Protein AF-A0A953QTI0-F1 (afdb_monomer)

Nearest PDB structures (foldseek):
  4k3m-assembly1_A  TM=1.785E-01  e=5.971E-01  Escherichia coli K-12
  4k3p-assembly1_B  TM=1.643E-01  e=4.751E-01  Escherichia coli K-12
  4ovf-assembly1_B  TM=1.495E-01  e=8.908E-01  Escherichia coli str. K-12 substr. MC4100
  4tr8-assembly1_B  TM=1.592E-01  e=3.511E+00  Pseudomonas aeruginosa HB15
  5vku-assembly1_C  TM=2.495E-01  e=2.794E+00  Human herpesvirus 5 strain AD169

Solvent-accessible surface area (backbone atoms only — not comparable to full-atom values): 14660 Å² total; per-residue (Å²): 134,81,80,80,62,74,82,43,67,60,64,38,76,43,78,47,76,50,52,28,52,38,88,58,56,60,56,55,49,53,35,58,45,26,70,71,69,73,33,65,65,41,80,41,83,85,49,88,89,45,58,37,29,39,27,61,43,73,61,88,76,35,38,37,40,39,38,43,30,59,72,42,26,29,64,52,84,81,70,87,86,63,84,81,87,54,76,87,50,41,33,33,34,34,37,42,38,40,38,34,35,32,45,40,75,82,46,53,65,66,55,53,46,50,51,44,48,53,56,51,50,58,46,50,73,73,40,59,51,59,92,63,85,79,66,69,90,58,43,38,63,69,62,36,53,50,42,51,49,54,31,51,50,53,50,51,54,63,71,64,62,80,74,75,61,64,67,37,55,52,43,54,52,52,45,54,51,42,20,66,74,60,21,30,42,75,55,78,57,100,64,30,36,41,35,40,36,37,80,86,83,47,42,36,42,39,33,42,56,87,65,72,44,70,55,72,39,96,44,73,62,57,46,51,54,50,54,50,60,75,35,52,65,73,56,29,70,86,52,58,78,44,80,52,55,65,55,55,33,45,52,50,57,54,70,57,60,39,123

Secondary structure (DSSP, 8-state):
-----GGGSSEEEEEEEEEEEESS-HHHHHHHHHHHH----EE-TT-SSS-EEEEEEEETTEEEEEEEEEEEEEE-TT--SS---SGGGEEEEEEEEEEEEEETTT--HHHHHHHHHHHHHHHHTTTTB--SPP-GGG--HHHHHHHHHHHHHHHHHHHT-PPPHHHHHHHHHHHHHHHHTT-EEE--BTTEEEEEEE-SSSEEEEEEESS-B-PEESSHHHHHHHHHHHTTTTTTTTTTTS---HHHHHHHHHHT-B-

Sequence (259 aa):
MAENDASKTGEWTDTRETYFWYDRGPFQAKYDLEKLTGTLLELDRSSEDKLVYRGSSVVGVTKRALELRFEAVLPRAPYVRKPPTELREYRNLFFLRAETSAPRQWETEEDVKAAAARAFGYWTLRLPCGSQQIAWADASRPFYEQQAKEAIEQEMELASRVEDPNPIIALQKQVLVALRDGKSFRTSHKEGGTRLYFNGKTFLKEEFGEQESVPEFATDQEMIDCIRQFYDWDSRKESYPHKPAELEVWKYIQGQLRG

Foldseek 3Di:
DPPPPPQQFDKQKDKDKAKFKDQDFPLVVLFVLCLLQVWHWDFDPVDPPWGKTWTWDDDPQKIKIKIKTFDFKAADPDPPDDQDDDSNRIITMMMMMMMMMGGSNPDDSVRRNVVCCVSVVSSPVVTRTDPDDDPVVRTDPVVRVVRSVVSVVVVVVLVPDDDDCPLLVVLLVVLVVLLLVVWWFKDDDPFWIWIWGDPNDFTWIFTDGPDTDIDTDPDSVVSSVVLCVVCVSVLPSPVPPHPPDSSSSSVVSSVRIGD

Radius of gyration: 23.29 Å; Cα contacts (8 Å, |Δi|>4): 384; chains: 1; bounding box: 57×34×78 Å

pLDDT: mean 86.48, std 12.28, range [40.88, 98.0]

Mean predicted aligned error: 11.89 Å

Structure (mmCIF, N/CA/C/O backbone):
data_AF-A0A953QTI0-F1
#
_entry.id   AF-A0A953QTI0-F1
#
loop_
_atom_site.group_PDB
_atom_site.id
_atom_site.type_symbol
_atom_site.label_atom_id
_atom_site.label_alt_id
_atom_site.label_comp_id
_atom_site.label_asym_id
_atom_site.label_entity_id
_atom_site.label_seq_id
_atom_site.pdbx_PDB_ins_code
_atom_site.Cartn_x
_atom_site.Cartn_y
_atom_site.Cartn_z
_atom_site.occupancy
_atom_site.B_iso_or_equiv
_atom_site.auth_seq_id
_atom_site.auth_comp_id
_atom_site.auth_asym_id
_atom_site.auth_atom_id
_atom_site.pdbx_PDB_model_num
ATOM 1 N N . MET A 1 1 ? 13.946 -2.913 44.413 1.00 40.88 1 MET A N 1
ATOM 2 C CA . MET A 1 1 ? 14.935 -2.518 43.390 1.00 40.88 1 MET A CA 1
ATOM 3 C C . MET A 1 1 ? 14.611 -3.310 42.142 1.00 40.88 1 MET A C 1
ATOM 5 O O . MET A 1 1 ? 14.875 -4.501 42.127 1.00 40.88 1 MET A O 1
ATOM 9 N N . ALA A 1 2 ? 13.928 -2.695 41.178 1.00 46.69 2 ALA A N 1
ATOM 10 C CA . ALA A 1 2 ? 13.716 -3.315 39.877 1.00 46.69 2 ALA A CA 1
ATOM 11 C C . ALA A 1 2 ? 15.044 -3.228 39.118 1.00 46.69 2 ALA A C 1
ATOM 13 O O . ALA A 1 2 ? 15.552 -2.124 38.914 1.00 46.69 2 ALA A O 1
ATOM 14 N N . GLU A 1 3 ? 15.636 -4.374 38.783 1.00 43.16 3 GLU A N 1
ATOM 15 C CA . GLU A 1 3 ? 16.724 -4.430 37.811 1.00 43.16 3 GLU A CA 1
ATOM 16 C C . GLU A 1 3 ? 16.211 -3.810 36.514 1.00 43.16 3 GLU A C 1
ATOM 18 O O . GLU A 1 3 ? 15.281 -4.308 35.878 1.00 43.16 3 GLU A O 1
ATOM 23 N N . ASN A 1 4 ? 16.775 -2.652 36.181 1.00 48.09 4 ASN A N 1
ATOM 24 C CA . ASN A 1 4 ? 16.530 -1.959 34.934 1.00 48.09 4 ASN A CA 1
ATOM 25 C C . ASN A 1 4 ? 17.251 -2.765 33.848 1.00 48.09 4 ASN A C 1
ATOM 27 O O . ASN A 1 4 ? 18.425 -2.534 33.560 1.00 48.09 4 ASN A O 1
ATOM 31 N N . ASP A 1 5 ? 16.572 -3.800 33.358 1.00 52.50 5 ASP A N 1
ATOM 32 C CA . ASP A 1 5 ? 17.073 -4.738 32.364 1.00 52.50 5 ASP A CA 1
ATOM 33 C C . ASP A 1 5 ? 17.199 -4.012 31.017 1.00 52.50 5 ASP A C 1
ATOM 35 O O . ASP A 1 5 ? 16.295 -4.004 30.180 1.00 52.50 5 ASP A O 1
ATOM 39 N N . ALA A 1 6 ? 18.338 -3.339 30.835 1.00 56.31 6 ALA A N 1
ATOM 40 C CA . ALA A 1 6 ? 18.700 -2.586 29.636 1.00 56.31 6 ALA A CA 1
ATOM 41 C C . ALA A 1 6 ? 18.703 -3.448 28.355 1.00 56.31 6 ALA A C 1
ATOM 43 O O . ALA A 1 6 ? 18.851 -2.910 27.261 1.00 56.31 6 ALA A O 1
ATOM 44 N N . SER A 1 7 ? 18.510 -4.768 28.468 1.00 59.50 7 SER A N 1
ATOM 45 C CA . SER A 1 7 ? 18.310 -5.670 27.333 1.00 59.50 7 SER A CA 1
ATOM 46 C C . SER A 1 7 ? 16.939 -5.511 26.652 1.00 59.50 7 SER A C 1
ATOM 48 O O . SER A 1 7 ? 16.803 -5.867 25.480 1.00 59.50 7 SER A O 1
ATOM 50 N N . LYS A 1 8 ? 15.940 -4.928 27.338 1.00 64.06 8 LYS A N 1
ATOM 51 C CA . LYS A 1 8 ? 14.553 -4.803 26.845 1.00 64.06 8 LYS A CA 1
ATOM 52 C C . LYS A 1 8 ? 14.236 -3.485 26.135 1.00 64.06 8 LYS A C 1
ATOM 54 O O . LYS A 1 8 ? 13.110 -3.304 25.675 1.00 64.06 8 LYS A O 1
ATOM 59 N N . THR A 1 9 ? 15.189 -2.560 26.038 1.00 77.12 9 THR A N 1
ATOM 60 C CA . THR A 1 9 ? 14.994 -1.282 25.339 1.00 77.12 9 THR A CA 1
ATOM 61 C C . THR A 1 9 ? 15.439 -1.386 23.876 1.00 77.12 9 THR A C 1
ATOM 63 O O . THR A 1 9 ? 16.473 -1.972 23.555 1.00 77.12 9 THR A O 1
ATOM 66 N N . GLY A 1 10 ? 14.633 -0.831 22.967 1.00 88.00 10 GLY A N 1
ATOM 67 C CA . GLY A 1 10 ? 14.895 -0.818 21.524 1.00 88.00 10 GLY A CA 1
ATOM 68 C C . GLY A 1 10 ? 13.969 -1.721 20.706 1.00 88.00 10 GLY A C 1
ATOM 69 O O . GLY A 1 10 ? 13.013 -2.306 21.219 1.00 88.00 10 GLY A O 1
ATOM 70 N N . GLU A 1 11 ? 14.268 -1.822 19.413 1.00 92.69 11 GLU A N 1
ATOM 71 C CA . GLU A 1 11 ? 13.543 -2.659 18.455 1.00 92.69 11 GLU A CA 1
ATOM 72 C C . GLU A 1 11 ? 14.493 -3.715 17.865 1.00 92.69 11 GLU A C 1
ATOM 74 O O . GLU A 1 11 ? 15.686 -3.470 17.663 1.00 92.69 11 GLU A O 1
ATOM 79 N N . TRP A 1 12 ? 13.973 -4.914 17.620 1.00 95.25 12 TRP A N 1
ATOM 80 C CA . TRP A 1 12 ? 14.570 -5.848 16.669 1.00 95.25 12 TRP A CA 1
ATOM 81 C C . TRP A 1 12 ? 14.211 -5.396 15.262 1.00 95.25 12 TRP A C 1
ATOM 83 O O . TRP A 1 12 ? 13.094 -4.932 15.047 1.00 95.25 12 TRP A O 1
ATOM 93 N N . THR A 1 13 ? 15.137 -5.537 14.318 1.00 95.19 13 THR A N 1
ATOM 94 C CA . THR A 1 13 ? 14.933 -5.172 12.914 1.00 95.19 13 THR A CA 1
ATOM 95 C C . THR A 1 13 ? 15.438 -6.285 11.998 1.00 95.19 13 THR A C 1
ATOM 97 O O . THR A 1 13 ? 16.468 -6.903 12.266 1.00 95.19 13 THR A O 1
ATOM 100 N N . ASP A 1 14 ? 14.706 -6.556 10.919 1.00 97.19 14 ASP A N 1
ATOM 101 C CA . ASP A 1 14 ? 15.120 -7.445 9.828 1.00 97.19 14 ASP A CA 1
ATOM 102 C C . ASP A 1 14 ? 14.817 -6.766 8.494 1.00 97.19 14 ASP A C 1
ATOM 104 O O . ASP A 1 14 ? 13.688 -6.331 8.253 1.00 97.19 14 ASP A 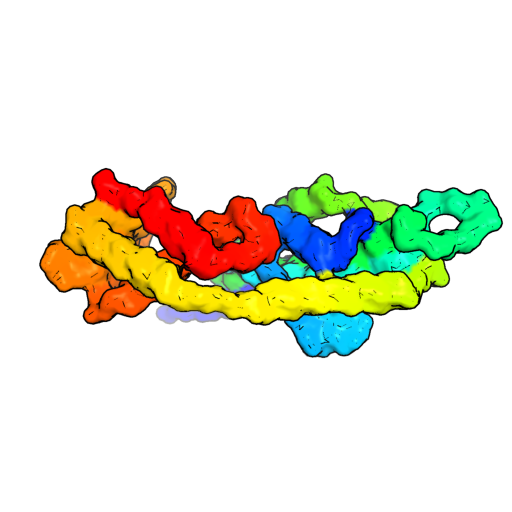O 1
ATOM 108 N N . THR A 1 15 ? 15.822 -6.692 7.624 1.00 97.62 15 THR A N 1
ATOM 109 C CA . THR A 1 15 ? 15.706 -6.069 6.303 1.00 97.62 15 THR A CA 1
ATOM 110 C C . THR A 1 15 ? 15.895 -7.117 5.224 1.00 97.62 15 THR A C 1
ATOM 112 O O . THR A 1 15 ? 16.862 -7.880 5.238 1.00 97.62 15 THR A O 1
ATOM 115 N N . ARG A 1 16 ? 1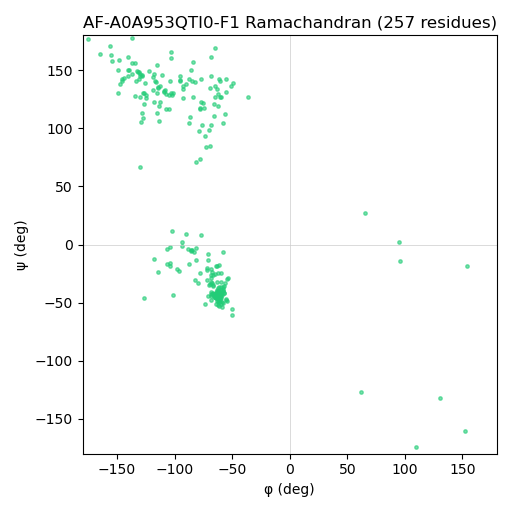4.972 -7.145 4.262 1.00 97.19 16 ARG A N 1
ATOM 116 C CA . ARG A 1 16 ? 14.978 -8.076 3.133 1.00 97.19 16 ARG A CA 1
ATOM 117 C C . ARG A 1 16 ? 14.765 -7.347 1.831 1.00 97.19 16 ARG A C 1
ATOM 119 O O . ARG A 1 16 ? 13.982 -6.405 1.758 1.00 97.19 16 ARG A O 1
ATOM 126 N N . GLU A 1 17 ? 15.458 -7.812 0.804 1.00 96.50 17 GLU A N 1
ATOM 127 C CA . GLU A 1 17 ? 15.547 -7.117 -0.471 1.00 96.50 17 GLU A CA 1
ATOM 128 C C . GLU A 1 17 ? 15.492 -8.110 -1.629 1.00 96.50 17 GLU A C 1
ATOM 130 O O . GLU A 1 17 ? 15.990 -9.235 -1.534 1.00 96.50 17 GLU A O 1
ATOM 135 N N . THR A 1 18 ? 14.863 -7.715 -2.733 1.00 95.50 18 THR A N 1
ATOM 136 C CA . THR A 1 18 ? 14.850 -8.511 -3.959 1.00 95.50 18 THR A CA 1
ATOM 137 C C . THR A 1 18 ? 14.647 -7.641 -5.190 1.00 95.50 18 THR A C 1
ATOM 139 O O . THR A 1 18 ? 14.077 -6.552 -5.114 1.00 95.50 18 THR A O 1
ATOM 142 N N . TYR A 1 19 ? 15.062 -8.168 -6.338 1.00 95.31 19 TYR A N 1
ATOM 143 C CA . TYR A 1 19 ? 14.679 -7.646 -7.641 1.00 95.31 19 TYR A CA 1
ATOM 144 C C . TYR A 1 19 ? 13.621 -8.550 -8.265 1.00 95.31 19 TYR A C 1
ATOM 146 O O . TYR A 1 19 ? 13.709 -9.781 -8.199 1.00 95.31 19 TYR A O 1
ATOM 154 N N . PHE A 1 20 ? 12.638 -7.948 -8.922 1.00 94.50 20 PHE A N 1
ATOM 155 C CA . PHE A 1 20 ? 11.621 -8.688 -9.653 1.00 94.50 20 PHE A CA 1
ATOM 156 C C . PHE A 1 20 ? 11.274 -8.005 -10.967 1.00 94.50 20 PHE A C 1
ATOM 158 O O . PHE A 1 20 ? 11.367 -6.785 -11.116 1.00 94.50 20 PHE A O 1
ATOM 165 N N . TRP A 1 21 ? 10.886 -8.824 -11.937 1.00 92.75 21 TRP A N 1
ATOM 166 C CA . TRP A 1 21 ? 10.430 -8.339 -13.229 1.00 92.75 21 TRP A CA 1
ATOM 167 C C . TRP A 1 21 ? 8.943 -8.009 -13.168 1.00 92.75 21 TRP A C 1
ATOM 169 O O . TRP A 1 21 ? 8.176 -8.628 -12.438 1.00 92.75 21 TRP A O 1
ATOM 179 N N . TYR A 1 22 ? 8.492 -7.053 -13.960 1.00 91.19 22 TYR A N 1
ATOM 180 C CA . TYR A 1 22 ? 7.070 -6.817 -14.132 1.00 91.19 22 TYR A CA 1
ATOM 181 C C . TYR A 1 22 ? 6.791 -6.363 -15.556 1.00 91.19 22 TYR A C 1
ATOM 183 O O . TYR A 1 22 ? 7.561 -5.620 -16.160 1.00 91.19 22 TYR A O 1
ATOM 191 N N . ASP A 1 23 ? 5.690 -6.846 -16.117 1.00 87.88 23 ASP A N 1
ATOM 192 C CA . ASP A 1 23 ? 5.339 -6.550 -17.506 1.00 87.88 23 ASP A CA 1
ATOM 193 C C . ASP A 1 23 ? 4.535 -5.247 -17.631 1.00 87.88 23 ASP A C 1
ATOM 195 O O . ASP A 1 23 ? 4.412 -4.710 -18.728 1.00 87.88 23 ASP A O 1
ATOM 199 N N . ARG A 1 24 ? 3.976 -4.745 -16.524 1.00 89.56 24 ARG A N 1
ATOM 200 C CA . ARG A 1 24 ? 3.166 -3.521 -16.494 1.00 89.56 24 ARG A CA 1
ATOM 201 C C . ARG A 1 24 ? 3.967 -2.344 -15.933 1.00 89.56 24 ARG A C 1
ATOM 203 O O . ARG A 1 24 ? 4.986 -2.543 -15.269 1.00 89.56 24 ARG A O 1
ATOM 210 N N . GLY A 1 25 ? 3.505 -1.127 -16.218 1.00 91.12 25 GLY A N 1
ATOM 211 C CA . GLY A 1 25 ? 4.176 0.110 -15.813 1.00 91.12 25 GLY A CA 1
ATOM 212 C C . GLY A 1 25 ? 4.228 0.332 -14.295 1.00 91.12 25 GLY A C 1
ATOM 213 O O . GLY A 1 25 ? 3.537 -0.367 -13.548 1.00 91.12 25 GLY A O 1
ATOM 214 N N . PRO A 1 26 ? 5.018 1.315 -13.823 1.00 94.38 26 PRO A N 1
ATOM 215 C CA . PRO A 1 26 ? 5.278 1.520 -12.398 1.00 94.38 26 PRO A CA 1
ATOM 216 C C . PRO A 1 26 ? 4.031 1.754 -11.548 1.00 94.38 26 PRO A C 1
ATOM 218 O O . PRO A 1 26 ? 3.917 1.160 -10.481 1.00 94.38 26 PRO A O 1
ATOM 221 N N . PHE A 1 27 ? 3.063 2.527 -12.050 1.00 89.75 27 PHE A N 1
ATOM 222 C CA . PHE A 1 27 ? 1.795 2.771 -11.356 1.00 89.75 27 PHE A CA 1
ATOM 223 C C . PHE A 1 27 ? 1.044 1.466 -11.042 1.00 89.75 27 PHE A C 1
ATOM 225 O O . PHE A 1 27 ? 0.537 1.248 -9.944 1.00 89.75 27 PHE A O 1
ATOM 232 N N . GLN A 1 28 ? 1.033 0.544 -12.001 1.00 90.25 28 GLN A N 1
ATOM 233 C CA . GLN A 1 28 ? 0.380 -0.749 -11.859 1.00 90.25 28 GLN A CA 1
ATOM 234 C C . GLN A 1 28 ? 1.225 -1.748 -11.049 1.00 90.25 28 GLN A C 1
ATOM 236 O O . GLN A 1 28 ? 0.672 -2.562 -10.319 1.00 90.25 28 GLN A O 1
ATOM 241 N N . ALA A 1 29 ? 2.556 -1.690 -11.140 1.00 93.00 29 ALA A N 1
ATOM 242 C CA . ALA A 1 29 ? 3.447 -2.506 -10.312 1.00 93.00 29 ALA A CA 1
ATOM 243 C C . ALA A 1 29 ? 3.328 -2.141 -8.827 1.00 93.00 29 ALA A C 1
ATOM 245 O O . ALA A 1 29 ? 3.191 -3.029 -7.985 1.00 93.00 29 ALA A O 1
ATOM 246 N N . LYS A 1 30 ? 3.315 -0.833 -8.529 1.00 93.69 30 LYS A N 1
ATOM 247 C CA . LYS A 1 30 ? 2.952 -0.283 -7.221 1.00 93.69 30 LYS A CA 1
ATOM 248 C C . LYS A 1 30 ? 1.630 -0.879 -6.782 1.00 93.69 30 LYS A C 1
ATOM 250 O O . LYS A 1 30 ? 1.593 -1.551 -5.758 1.00 93.69 30 LYS A O 1
ATOM 255 N N . TYR A 1 31 ? 0.600 -0.742 -7.618 1.00 84.94 31 TYR A N 1
ATOM 256 C CA . TYR A 1 31 ? -0.713 -1.278 -7.315 1.00 84.94 31 TYR A CA 1
ATOM 257 C C . TYR A 1 31 ? -0.668 -2.749 -6.883 1.00 84.94 31 TYR A C 1
ATOM 259 O O . TYR A 1 31 ? -1.051 -3.088 -5.766 1.00 84.94 31 TYR A O 1
ATOM 267 N N . ASP A 1 32 ? -0.180 -3.632 -7.744 1.00 89.19 32 ASP A N 1
ATOM 268 C CA . ASP A 1 32 ? -0.215 -5.066 -7.478 1.00 89.19 32 ASP A CA 1
ATOM 269 C C . ASP A 1 32 ? 0.647 -5.463 -6.261 1.00 89.19 32 ASP A C 1
ATOM 271 O O . ASP A 1 32 ? 0.330 -6.436 -5.569 1.00 89.19 32 ASP A O 1
ATOM 275 N N . LEU A 1 33 ? 1.675 -4.675 -5.925 1.00 92.81 33 LEU A N 1
ATOM 276 C CA . LEU A 1 33 ? 2.460 -4.870 -4.710 1.00 92.81 33 LEU A CA 1
ATOM 277 C C . LEU A 1 33 ? 1.686 -4.516 -3.433 1.00 92.81 33 LEU A C 1
ATOM 279 O O . LEU A 1 33 ? 1.740 -5.285 -2.471 1.00 92.81 33 LEU A O 1
ATOM 283 N N . GLU A 1 34 ? 0.946 -3.408 -3.375 1.00 89.44 34 GLU A N 1
ATOM 284 C CA . GLU A 1 34 ? 0.178 -3.115 -2.149 1.00 89.44 34 GLU A CA 1
ATOM 285 C C . GLU A 1 34 ? -0.977 -4.115 -1.969 1.00 89.44 34 GLU A C 1
ATOM 287 O O . GLU A 1 34 ? -1.313 -4.445 -0.836 1.00 89.44 34 GLU A O 1
ATOM 292 N N . LYS A 1 35 ? -1.504 -4.718 -3.052 1.00 83.69 35 LYS A N 1
ATOM 293 C CA . LYS A 1 35 ? -2.462 -5.845 -2.969 1.00 83.69 35 LYS A CA 1
ATOM 294 C C . LYS A 1 35 ? -1.837 -7.035 -2.265 1.00 83.69 35 LYS A C 1
ATOM 296 O O . LYS A 1 35 ? -2.461 -7.701 -1.444 1.00 83.69 35 LYS A O 1
ATOM 301 N N . LEU A 1 36 ? -0.611 -7.339 -2.668 1.00 88.94 36 LEU A N 1
ATOM 302 C CA . LEU A 1 36 ? 0.134 -8.486 -2.191 1.00 88.94 36 LEU A CA 1
ATOM 303 C C . LEU A 1 36 ? 0.564 -8.324 -0.726 1.00 88.94 36 LEU A C 1
ATOM 305 O O . LEU A 1 36 ? 0.604 -9.306 0.018 1.00 88.94 36 LEU A O 1
ATOM 309 N N . THR A 1 37 ? 0.889 -7.097 -0.324 1.00 88.19 37 THR A N 1
ATOM 310 C CA . THR A 1 37 ? 1.511 -6.786 0.971 1.00 88.19 37 THR A CA 1
ATOM 311 C C . THR A 1 37 ? 0.549 -6.184 1.993 1.00 88.19 37 THR A C 1
ATOM 313 O O . THR A 1 37 ? 0.844 -6.196 3.187 1.00 88.19 37 THR A O 1
ATOM 316 N N . GLY A 1 38 ? -0.590 -5.661 1.541 1.00 82.56 38 GLY A N 1
ATOM 317 C CA . GLY A 1 38 ? -1.546 -4.923 2.357 1.00 82.56 38 GLY A CA 1
ATOM 318 C C . GLY A 1 38 ? -1.002 -3.602 2.905 1.00 82.56 38 GLY A C 1
ATOM 319 O O . GLY A 1 38 ? -1.403 -3.182 3.984 1.00 82.56 38 GLY A O 1
ATOM 320 N N . THR A 1 39 ? -0.036 -2.983 2.221 1.00 84.88 39 THR A N 1
ATOM 321 C CA . THR A 1 39 ? 0.654 -1.770 2.689 1.00 84.88 39 THR A CA 1
ATOM 322 C C . THR A 1 39 ? 0.623 -0.696 1.614 1.00 84.88 39 THR A C 1
ATOM 324 O O . THR A 1 39 ? 1.275 -0.861 0.588 1.00 84.88 39 THR A O 1
ATOM 327 N N . LEU A 1 40 ? -0.096 0.398 1.874 1.00 83.75 40 LEU A N 1
ATOM 328 C CA . LEU A 1 40 ? -0.206 1.528 0.950 1.00 83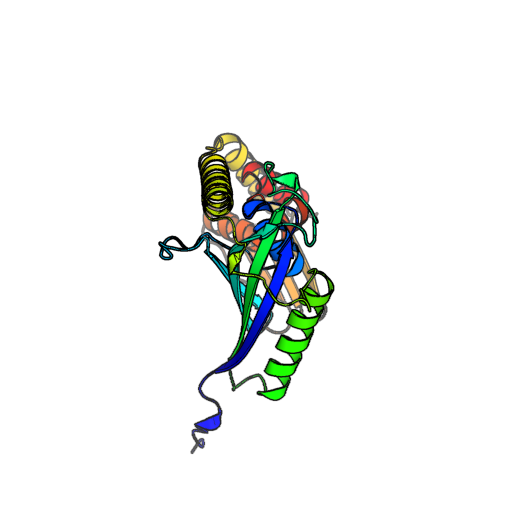.75 40 LEU A CA 1
ATOM 329 C C . LEU A 1 40 ? 1.149 2.186 0.725 1.00 83.75 40 LEU A C 1
ATOM 331 O O . LEU A 1 40 ? 1.862 2.449 1.695 1.00 83.75 40 LEU A O 1
ATOM 335 N N . LEU A 1 41 ? 1.482 2.473 -0.531 1.00 90.06 41 LEU A N 1
ATOM 336 C CA . LEU A 1 41 ? 2.722 3.135 -0.890 1.00 90.06 41 LEU A CA 1
ATOM 337 C C . LEU A 1 41 ? 2.430 4.528 -1.448 1.00 90.06 41 LEU A C 1
ATOM 339 O O . LEU A 1 41 ? 1.564 4.750 -2.296 1.00 90.06 41 LEU A O 1
ATOM 343 N N . GLU A 1 42 ? 3.213 5.489 -1.003 1.00 89.62 42 GLU A N 1
ATOM 344 C CA . GLU A 1 42 ? 3.163 6.867 -1.455 1.00 89.62 42 GLU A CA 1
ATOM 345 C C . GLU A 1 42 ? 4.416 7.184 -2.256 1.00 89.62 42 GLU A C 1
ATOM 347 O O . GLU A 1 42 ? 5.495 6.651 -1.990 1.00 89.62 42 GLU A O 1
ATOM 352 N N . LEU A 1 43 ? 4.263 8.038 -3.267 1.00 90.94 43 LEU A N 1
ATOM 353 C CA . LEU A 1 43 ? 5.389 8.531 -4.044 1.00 90.94 43 LEU A CA 1
ATOM 354 C C . LEU A 1 43 ? 6.339 9.313 -3.133 1.00 90.94 43 LEU A C 1
ATOM 356 O O . LEU A 1 43 ? 5.966 10.349 -2.577 1.00 90.94 43 LEU A O 1
ATOM 360 N N . ASP A 1 44 ? 7.581 8.851 -3.029 1.00 91.88 44 ASP A N 1
ATOM 361 C CA . ASP A 1 44 ? 8.624 9.560 -2.305 1.00 91.88 44 ASP A CA 1
ATOM 362 C C . ASP A 1 44 ? 9.178 10.699 -3.166 1.00 91.88 44 ASP A C 1
ATOM 364 O O . ASP A 1 44 ? 10.050 10.515 -4.016 1.00 91.88 44 ASP A O 1
ATOM 368 N N . ARG A 1 45 ? 8.671 11.908 -2.915 1.00 85.56 45 ARG A N 1
ATOM 369 C CA . ARG A 1 45 ? 9.071 13.131 -3.627 1.00 85.56 45 ARG A CA 1
ATOM 370 C C . ARG A 1 45 ? 10.479 13.620 -3.284 1.00 85.56 45 ARG A C 1
ATOM 372 O O . ARG A 1 45 ? 10.937 14.566 -3.913 1.00 85.56 45 ARG A O 1
ATOM 379 N N . SER A 1 46 ? 11.142 13.028 -2.288 1.00 84.88 46 SER A N 1
ATOM 380 C CA . SER A 1 46 ? 12.532 13.363 -1.962 1.00 84.88 46 SER A CA 1
ATOM 381 C C . SER A 1 46 ? 13.546 12.652 -2.864 1.00 84.88 46 SER A C 1
ATOM 383 O O . SER A 1 46 ? 14.716 13.028 -2.876 1.00 84.88 46 SER A O 1
ATOM 385 N N . SER A 1 47 ? 13.121 11.640 -3.631 1.00 82.38 47 SER A N 1
ATOM 386 C CA . SER A 1 47 ? 13.989 10.961 -4.591 1.00 82.38 47 SER A CA 1
ATOM 387 C C . SER A 1 47 ? 13.983 11.699 -5.930 1.00 82.38 47 SER A C 1
ATOM 389 O O . SER A 1 47 ? 12.984 11.693 -6.644 1.00 82.38 47 SER A O 1
ATOM 391 N N . GLU A 1 48 ? 15.100 12.343 -6.274 1.00 76.69 48 GLU A N 1
ATOM 392 C CA . GLU A 1 48 ? 15.226 13.109 -7.526 1.00 76.69 48 GLU A CA 1
ATOM 393 C C . GLU A 1 48 ? 15.569 12.222 -8.735 1.00 76.69 48 GLU A C 1
ATOM 395 O O . GLU A 1 48 ? 15.149 12.501 -9.856 1.00 76.69 48 GLU A O 1
ATOM 400 N N . ASP A 1 49 ? 16.290 11.120 -8.507 1.00 80.94 49 ASP A N 1
ATOM 401 C CA . ASP A 1 49 ? 16.850 10.293 -9.584 1.00 80.94 49 ASP A CA 1
ATOM 402 C C . ASP A 1 49 ? 16.007 9.059 -9.923 1.00 80.94 49 ASP A C 1
ATOM 404 O O . ASP A 1 49 ? 16.152 8.471 -11.002 1.00 80.94 49 ASP A O 1
ATOM 408 N N . LYS A 1 50 ? 15.153 8.608 -8.995 1.00 88.00 50 LYS A N 1
ATOM 409 C CA . LYS A 1 50 ? 14.403 7.361 -9.147 1.00 88.00 50 LYS A CA 1
ATOM 410 C C . LYS A 1 50 ? 12.956 7.489 -8.714 1.00 88.00 50 LYS A C 1
ATOM 412 O O . LYS A 1 50 ? 12.631 8.171 -7.751 1.00 88.00 50 LYS A O 1
ATOM 417 N N . LEU A 1 51 ? 12.089 6.752 -9.404 1.00 94.69 51 LEU A N 1
ATOM 418 C CA . LEU A 1 51 ? 10.705 6.607 -8.983 1.00 94.69 51 LEU A CA 1
ATOM 419 C C . LEU A 1 51 ? 10.651 5.624 -7.806 1.00 94.69 51 LEU A C 1
ATOM 421 O O . LEU A 1 51 ? 10.784 4.408 -7.985 1.00 94.69 51 LEU A O 1
ATOM 425 N N . VAL A 1 52 ? 10.501 6.181 -6.605 1.00 96.88 52 VAL A N 1
ATOM 426 C CA . VAL A 1 52 ? 10.468 5.454 -5.334 1.00 96.88 52 VAL A CA 1
ATOM 427 C C . VAL A 1 52 ? 9.090 5.597 -4.702 1.00 96.88 52 VAL A C 1
ATOM 429 O O . VAL A 1 52 ? 8.543 6.692 -4.609 1.00 96.88 52 VAL A O 1
ATOM 432 N N . TYR A 1 53 ? 8.556 4.484 -4.222 1.00 95.62 53 TYR A N 1
ATOM 433 C CA . TYR A 1 53 ? 7.325 4.408 -3.457 1.00 95.62 53 TYR A CA 1
ATOM 434 C C . TYR A 1 53 ? 7.614 3.841 -2.073 1.00 95.62 53 TYR A C 1
ATOM 436 O O . TYR A 1 53 ? 8.307 2.828 -1.958 1.00 95.62 53 TYR A O 1
ATOM 444 N N . ARG A 1 54 ? 7.082 4.470 -1.024 1.00 95.88 54 ARG A N 1
ATOM 445 C CA . ARG A 1 54 ? 7.294 4.056 0.367 1.00 95.88 54 ARG A CA 1
ATOM 446 C C . ARG A 1 54 ? 5.990 3.950 1.126 1.00 95.88 54 ARG A C 1
ATOM 448 O O . ARG A 1 54 ? 5.082 4.743 0.925 1.00 95.88 54 ARG A O 1
ATOM 455 N N . GLY A 1 55 ? 5.923 2.989 2.031 1.00 91.38 55 GLY A N 1
ATOM 456 C CA . GLY A 1 55 ? 4.752 2.778 2.865 1.00 91.38 55 GLY A CA 1
ATOM 457 C C . GLY A 1 55 ? 5.101 2.079 4.155 1.00 91.38 55 GLY A C 1
ATOM 458 O O . GLY A 1 55 ? 6.161 1.464 4.274 1.00 91.38 55 GLY A O 1
ATOM 459 N N . SER A 1 56 ? 4.199 2.153 5.125 1.00 91.62 56 SER A N 1
ATOM 460 C CA . SER A 1 56 ? 4.334 1.377 6.349 1.00 91.62 56 SER A CA 1
ATOM 461 C C . SER A 1 56 ? 2.999 0.816 6.810 1.00 91.62 56 SER A C 1
ATOM 463 O O . SER A 1 56 ? 1.941 1.387 6.552 1.00 91.62 56 SER A O 1
ATOM 465 N N . SER A 1 57 ? 3.053 -0.333 7.470 1.00 85.56 57 SER A N 1
ATOM 466 C CA . SER A 1 57 ? 1.910 -0.983 8.095 1.00 85.56 57 SER A CA 1
ATOM 467 C C . SER A 1 57 ? 2.294 -1.515 9.470 1.00 85.56 57 SER A C 1
ATOM 469 O O . SER A 1 57 ? 3.465 -1.763 9.765 1.00 85.56 57 SER A O 1
ATOM 471 N N . VAL A 1 58 ? 1.293 -1.678 10.332 1.00 83.81 58 VAL A N 1
ATOM 472 C CA . VAL A 1 58 ? 1.457 -2.239 11.675 1.00 83.81 58 VAL A CA 1
ATOM 473 C C . VAL A 1 58 ? 0.511 -3.423 11.816 1.00 83.81 58 VAL A C 1
ATOM 475 O O . VAL A 1 58 ? -0.676 -3.311 11.518 1.00 83.81 58 VAL A O 1
ATOM 478 N N . VAL A 1 59 ? 1.042 -4.566 12.248 1.00 77.31 59 VAL A N 1
ATOM 479 C CA . VAL A 1 59 ? 0.281 -5.791 12.514 1.00 77.31 59 VAL A CA 1
ATOM 480 C C . VAL A 1 59 ? 0.653 -6.275 13.912 1.00 77.31 59 VAL A C 1
ATOM 482 O O . VAL A 1 59 ? 1.755 -6.781 14.130 1.00 77.31 59 VAL A O 1
ATOM 485 N N . GLY A 1 60 ? -0.255 -6.087 14.872 1.00 83.56 60 GLY A N 1
ATOM 486 C CA . GLY A 1 60 ? 0.046 -6.289 16.290 1.00 83.56 60 GLY A CA 1
ATOM 487 C C . GLY A 1 60 ? 1.137 -5.322 16.759 1.00 83.56 60 GLY A C 1
ATOM 488 O O . GLY A 1 60 ? 1.039 -4.119 16.534 1.00 83.56 60 GLY A O 1
ATOM 489 N N . VAL A 1 61 ? 2.200 -5.850 17.367 1.00 84.38 61 VAL A N 1
ATOM 490 C CA . VAL A 1 61 ? 3.378 -5.067 17.796 1.00 84.38 61 VAL A CA 1
ATOM 491 C C . VAL A 1 61 ? 4.450 -4.925 16.710 1.00 84.38 61 VAL A C 1
ATOM 493 O O . VAL A 1 61 ? 5.448 -4.236 16.915 1.00 84.38 61 VAL A O 1
ATOM 496 N N . THR A 1 62 ? 4.262 -5.574 15.557 1.00 85.94 62 THR A N 1
ATOM 497 C CA . THR A 1 62 ? 5.232 -5.575 14.459 1.00 85.94 62 THR A CA 1
ATOM 498 C C . THR A 1 62 ? 4.924 -4.454 13.473 1.00 85.94 62 THR A C 1
ATOM 500 O O . THR A 1 62 ? 3.826 -4.381 12.918 1.00 85.94 62 THR A O 1
ATOM 503 N N . LYS A 1 63 ? 5.918 -3.615 13.193 1.00 90.88 63 LYS A N 1
ATOM 504 C CA . LYS A 1 63 ? 5.902 -2.611 12.129 1.00 90.88 63 LYS A CA 1
ATOM 505 C C . LYS A 1 63 ? 6.572 -3.178 10.883 1.00 90.88 63 LYS A C 1
ATOM 507 O O . LYS A 1 63 ? 7.540 -3.932 10.970 1.00 90.88 63 LYS A O 1
ATOM 512 N N . ARG A 1 64 ? 6.073 -2.805 9.710 1.00 93.38 64 ARG A N 1
ATOM 513 C CA . ARG A 1 64 ? 6.692 -3.107 8.418 1.00 93.38 64 ARG A CA 1
ATOM 514 C C . ARG A 1 64 ? 6.785 -1.835 7.605 1.00 93.38 64 ARG A C 1
ATOM 516 O O . ARG A 1 64 ? 5.770 -1.181 7.404 1.00 93.38 64 ARG A O 1
ATOM 523 N N . ALA A 1 65 ? 7.972 -1.513 7.121 1.00 95.94 65 ALA A N 1
ATOM 524 C CA . ALA A 1 65 ? 8.199 -0.469 6.138 1.00 95.94 65 ALA A CA 1
ATOM 525 C C . ALA A 1 65 ? 8.559 -1.117 4.800 1.00 95.94 65 ALA A C 1
ATOM 527 O O . ALA A 1 65 ? 9.382 -2.032 4.744 1.00 95.94 65 ALA A O 1
ATOM 528 N N . LEU A 1 66 ? 7.930 -0.659 3.724 1.00 96.88 66 LEU A N 1
ATOM 529 C CA . LEU A 1 66 ? 8.178 -1.127 2.369 1.00 96.88 66 LEU A CA 1
ATOM 530 C C . LEU A 1 66 ? 8.719 0.006 1.514 1.00 96.88 66 LEU A C 1
ATOM 532 O O . LEU A 1 66 ? 8.244 1.138 1.589 1.00 96.88 66 LEU A O 1
ATOM 536 N N . GLU A 1 67 ? 9.669 -0.337 0.657 1.00 97.69 67 GLU A N 1
ATOM 537 C CA . GLU A 1 67 ? 10.153 0.507 -0.421 1.00 97.69 67 GLU A CA 1
ATOM 538 C C . GLU A 1 67 ? 10.066 -0.273 -1.733 1.00 97.69 67 GLU A C 1
ATOM 540 O O . GLU A 1 67 ? 10.675 -1.334 -1.883 1.00 97.69 67 GLU A O 1
ATOM 545 N N . LEU A 1 68 ? 9.314 0.265 -2.687 1.00 97.69 68 LEU A N 1
ATOM 546 C CA . LEU A 1 68 ? 9.303 -0.182 -4.071 1.00 97.69 68 LEU A CA 1
ATOM 547 C C . LEU A 1 68 ? 10.010 0.862 -4.917 1.00 97.69 68 LEU A C 1
ATOM 549 O O . LEU A 1 68 ? 9.660 2.037 -4.896 1.00 97.69 68 LEU A O 1
ATOM 553 N N . ARG A 1 69 ? 10.961 0.423 -5.727 1.00 97.25 69 ARG A N 1
ATOM 554 C CA . ARG A 1 69 ? 11.703 1.302 -6.616 1.00 97.25 69 ARG A CA 1
ATOM 555 C C . ARG A 1 69 ? 11.662 0.768 -8.032 1.00 97.25 69 ARG A C 1
ATOM 557 O O . ARG A 1 69 ? 11.941 -0.406 -8.267 1.00 97.25 69 ARG A O 1
ATOM 564 N N . PHE A 1 70 ? 11.324 1.634 -8.977 1.00 97.19 70 PHE A N 1
ATOM 565 C CA . PHE A 1 70 ? 11.481 1.337 -10.393 1.00 97.19 70 PHE A CA 1
ATOM 566 C C . PHE A 1 70 ? 12.957 1.513 -10.757 1.00 97.19 70 PHE A C 1
ATOM 568 O O . PHE A 1 70 ? 13.513 2.593 -10.576 1.00 97.19 70 PHE A O 1
ATOM 575 N N . GLU A 1 71 ? 13.613 0.440 -11.192 1.00 95.25 71 GLU A N 1
ATOM 576 C CA . GLU A 1 71 ? 15.072 0.417 -11.355 1.00 95.25 71 GLU A CA 1
ATOM 577 C C . GLU A 1 71 ? 15.500 0.589 -12.809 1.00 95.25 71 GLU A C 1
ATOM 579 O O . GLU A 1 71 ? 16.444 1.322 -13.093 1.00 95.25 71 GLU A O 1
ATOM 584 N N . ALA A 1 72 ? 14.829 -0.094 -13.739 1.00 94.44 72 ALA A N 1
ATOM 585 C CA . ALA A 1 72 ? 15.209 -0.061 -15.146 1.00 94.44 72 ALA A CA 1
ATOM 586 C C . ALA A 1 72 ? 14.115 -0.605 -16.069 1.00 94.44 72 ALA A C 1
ATOM 588 O O . ALA A 1 72 ? 13.218 -1.340 -15.657 1.00 94.44 72 ALA A O 1
ATOM 589 N N . VAL A 1 73 ? 14.255 -0.292 -17.356 1.00 93.62 73 VAL A N 1
ATOM 590 C CA . VAL A 1 73 ? 13.500 -0.903 -18.453 1.00 93.62 73 VAL A CA 1
ATOM 591 C C . VAL A 1 73 ? 14.491 -1.653 -19.328 1.00 93.62 73 VAL A C 1
ATOM 593 O O . VAL A 1 73 ? 15.356 -1.035 -19.944 1.00 93.62 73 VAL A O 1
ATOM 596 N N . LEU A 1 74 ? 14.404 -2.981 -19.359 1.00 90.69 74 LEU A N 1
ATOM 597 C CA . LEU A 1 74 ? 15.370 -3.840 -20.045 1.00 90.69 74 LEU A CA 1
ATOM 598 C C . LEU A 1 74 ? 14.705 -4.645 -21.165 1.00 90.69 74 LEU A C 1
ATOM 600 O O . LEU A 1 74 ? 13.538 -5.018 -21.033 1.00 90.69 74 LEU A O 1
ATOM 604 N N . PRO A 1 75 ? 15.410 -4.928 -22.270 1.00 86.50 75 PRO A N 1
ATOM 605 C CA . PRO A 1 75 ? 14.902 -5.795 -23.321 1.00 86.50 75 PRO A CA 1
ATOM 606 C C . PRO A 1 75 ? 14.491 -7.163 -22.770 1.00 86.50 75 PRO A C 1
ATOM 608 O O . PRO A 1 75 ? 15.163 -7.743 -21.915 1.00 86.50 75 PRO A O 1
ATOM 611 N N . ARG A 1 76 ? 13.407 -7.730 -23.299 1.00 83.00 76 ARG A N 1
ATOM 612 C CA . ARG A 1 76 ? 13.060 -9.133 -23.054 1.00 83.00 76 ARG A CA 1
ATOM 613 C C . ARG A 1 76 ? 14.141 -10.018 -23.686 1.00 83.00 76 ARG A C 1
ATOM 615 O O . ARG A 1 76 ? 14.269 -10.074 -24.908 1.00 83.00 76 ARG A O 1
ATOM 622 N N . ALA A 1 77 ? 14.946 -10.687 -22.862 1.00 68.62 77 ALA A N 1
ATOM 623 C CA . ALA A 1 77 ? 16.029 -11.540 -23.345 1.00 68.62 77 ALA A CA 1
ATOM 624 C C . ALA A 1 77 ? 15.512 -12.808 -24.075 1.00 68.62 77 ALA A C 1
ATOM 626 O O . ALA A 1 77 ? 14.536 -13.402 -23.609 1.00 68.62 77 ALA A O 1
ATOM 627 N N . PRO A 1 78 ? 16.199 -13.304 -25.130 1.00 60.00 78 PRO A N 1
ATOM 628 C CA . PRO A 1 78 ? 17.142 -12.612 -26.004 1.00 60.00 78 PRO A CA 1
ATOM 629 C C . PRO A 1 78 ? 16.569 -12.512 -27.430 1.00 60.00 78 PRO A C 1
ATOM 631 O O . PRO A 1 78 ? 16.569 -13.491 -28.180 1.00 60.00 78 PRO A O 1
ATOM 634 N N . TYR A 1 79 ? 16.128 -11.327 -27.858 1.00 55.41 79 TYR A N 1
ATOM 635 C CA . TYR A 1 79 ? 15.900 -11.092 -29.286 1.00 55.41 79 TYR A CA 1
ATOM 636 C C . TYR A 1 79 ? 17.244 -10.950 -30.009 1.00 55.41 79 TYR A C 1
ATOM 638 O O . TYR A 1 79 ? 17.851 -9.887 -30.108 1.00 55.41 79 TYR A O 1
ATOM 646 N N . VAL A 1 80 ? 17.713 -12.083 -30.525 1.00 49.91 80 VAL A N 1
ATOM 647 C CA . VAL A 1 80 ? 18.843 -12.196 -31.444 1.00 49.91 80 VAL A CA 1
ATOM 648 C C . VAL A 1 80 ? 18.415 -11.616 -32.796 1.00 49.91 80 VAL A C 1
ATOM 650 O O . VAL A 1 80 ? 17.742 -12.307 -33.558 1.00 49.91 80 VAL A O 1
ATOM 653 N N . ARG A 1 81 ? 18.782 -10.350 -33.077 1.00 56.09 81 ARG A N 1
ATOM 654 C CA . ARG A 1 81 ? 19.231 -9.797 -34.391 1.00 56.09 81 ARG A CA 1
ATOM 655 C C . ARG A 1 81 ? 18.984 -8.296 -34.580 1.00 56.09 81 ARG A C 1
ATOM 657 O O . ARG A 1 81 ? 19.605 -7.728 -35.476 1.00 56.09 81 ARG A O 1
ATOM 664 N N . LYS A 1 82 ? 18.107 -7.650 -33.806 1.00 60.72 82 LYS A N 1
ATOM 665 C CA . LYS A 1 82 ? 17.814 -6.211 -33.948 1.00 60.72 82 LYS A CA 1
ATOM 666 C C . LYS A 1 82 ? 17.567 -5.559 -32.582 1.00 60.72 82 LYS A C 1
ATOM 668 O O . LYS A 1 82 ? 16.977 -6.218 -31.730 1.00 60.72 82 LYS A O 1
ATOM 673 N N . PRO A 1 83 ? 18.014 -4.307 -32.371 1.00 62.81 83 PRO A N 1
ATOM 674 C CA . PRO A 1 83 ? 17.677 -3.560 -31.166 1.00 62.81 83 PRO A CA 1
ATOM 675 C C . PRO A 1 83 ? 16.152 -3.382 -31.075 1.00 62.81 83 PRO A C 1
ATOM 677 O O . PRO A 1 83 ? 15.529 -3.156 -32.118 1.00 62.81 83 PRO A O 1
ATOM 680 N N . PRO A 1 84 ? 15.553 -3.492 -29.875 1.00 66.38 84 PRO A N 1
ATOM 681 C CA . PRO A 1 84 ? 14.123 -3.284 -29.705 1.00 66.38 84 PRO A CA 1
ATOM 682 C C . PRO A 1 84 ? 13.729 -1.857 -30.090 1.00 66.38 84 PRO A C 1
ATOM 684 O O . PRO A 1 84 ? 14.463 -0.907 -29.809 1.00 66.38 84 PRO A O 1
ATOM 687 N N . THR A 1 85 ? 12.570 -1.701 -30.718 1.00 71.75 85 THR A N 1
ATOM 688 C CA . THR A 1 85 ? 12.055 -0.391 -31.152 1.00 71.75 85 THR A CA 1
ATOM 689 C C . THR A 1 85 ? 10.737 -0.022 -30.488 1.00 71.75 85 THR A C 1
ATOM 691 O O . THR A 1 85 ? 10.315 1.128 -30.573 1.00 71.75 85 THR A O 1
ATOM 694 N N . GLU A 1 86 ? 10.079 -0.970 -29.818 1.00 73.88 86 GLU A N 1
ATOM 695 C CA . GLU A 1 86 ? 8.754 -0.770 -29.231 1.00 73.88 86 GLU A CA 1
ATOM 696 C C . GLU A 1 86 ? 8.711 -1.179 -27.754 1.00 73.88 86 GLU A C 1
ATOM 698 O O . GLU A 1 86 ? 9.324 -2.163 -27.344 1.00 73.88 86 GLU A O 1
ATOM 703 N N . LEU A 1 87 ? 7.908 -0.474 -26.950 1.00 67.06 87 LEU A N 1
ATOM 704 C CA . LEU A 1 87 ? 7.819 -0.683 -25.497 1.00 67.06 87 LEU A CA 1
ATOM 705 C C . LEU A 1 87 ? 7.451 -2.128 -25.103 1.00 67.06 87 LEU A C 1
ATOM 707 O O . LEU A 1 87 ? 7.942 -2.645 -24.103 1.00 67.06 87 LEU A O 1
ATOM 711 N N . ARG A 1 88 ? 6.634 -2.820 -25.911 1.00 74.81 88 ARG A N 1
ATOM 712 C CA . ARG A 1 88 ? 6.220 -4.219 -25.664 1.00 74.81 88 ARG A CA 1
ATOM 713 C C . ARG A 1 88 ? 7.376 -5.227 -25.673 1.00 74.81 88 ARG A C 1
ATOM 715 O O . ARG A 1 88 ? 7.224 -6.343 -25.180 1.00 74.81 88 ARG A O 1
ATOM 722 N N . GLU A 1 89 ? 8.512 -4.849 -26.250 1.00 79.75 89 GLU A N 1
ATOM 723 C CA . GLU A 1 89 ? 9.721 -5.671 -26.331 1.00 79.75 89 GLU A CA 1
ATOM 724 C C . GLU A 1 89 ? 10.593 -5.539 -25.073 1.00 79.75 89 GLU A C 1
ATOM 726 O O . GLU A 1 89 ? 11.575 -6.266 -24.920 1.00 79.75 89 GLU A O 1
ATOM 731 N N . TYR A 1 90 ? 10.206 -4.660 -24.144 1.00 84.25 90 TYR A N 1
ATOM 732 C CA . TYR A 1 90 ? 10.872 -4.446 -22.870 1.00 84.25 90 TYR A CA 1
ATOM 733 C C . TYR A 1 90 ? 10.119 -5.092 -21.698 1.00 84.25 90 TYR A C 1
ATOM 735 O O . TYR A 1 90 ? 8.967 -5.537 -21.792 1.00 84.25 90 TYR A O 1
ATOM 743 N N . ARG A 1 91 ? 10.823 -5.179 -20.574 1.00 89.75 91 ARG A N 1
ATOM 744 C CA . ARG A 1 91 ? 10.331 -5.534 -19.248 1.00 89.75 91 AR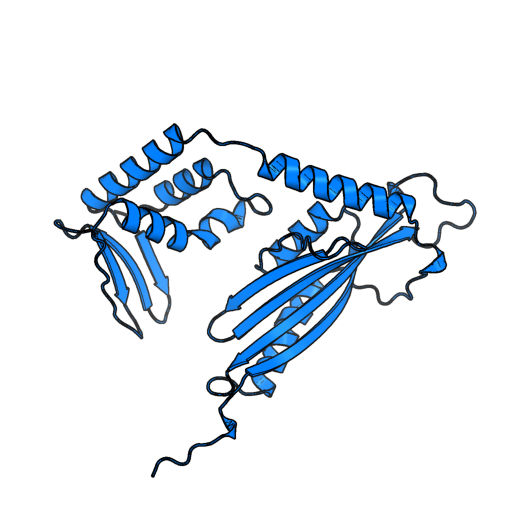G A CA 1
ATOM 745 C C . ARG A 1 91 ? 10.819 -4.519 -18.240 1.00 89.75 91 ARG A C 1
ATOM 747 O O . ARG A 1 91 ? 11.922 -3.988 -18.359 1.00 89.75 91 ARG A O 1
ATOM 754 N N . ASN A 1 92 ? 9.999 -4.302 -17.228 1.00 93.50 92 ASN A N 1
ATOM 755 C CA . ASN A 1 92 ? 10.310 -3.392 -16.149 1.00 93.50 92 ASN A CA 1
ATOM 756 C C . ASN A 1 92 ? 10.981 -4.175 -15.027 1.00 93.50 92 ASN A C 1
ATOM 758 O O . ASN A 1 92 ? 10.533 -5.262 -14.658 1.00 93.50 92 ASN A O 1
ATOM 762 N N . LEU A 1 93 ? 12.069 -3.629 -14.507 1.00 94.94 93 LEU A N 1
ATOM 763 C CA . LEU A 1 93 ? 12.768 -4.150 -13.350 1.00 94.94 93 LEU A CA 1
ATOM 764 C C . LEU A 1 93 ? 12.429 -3.282 -12.147 1.00 94.94 93 LEU A C 1
ATOM 766 O O . LEU A 1 93 ? 12.554 -2.056 -12.197 1.00 94.94 93 LEU A O 1
ATOM 770 N N . PHE A 1 94 ? 12.044 -3.937 -11.063 1.00 96.12 94 PHE A N 1
ATOM 771 C CA . PHE A 1 94 ? 11.747 -3.298 -9.796 1.00 96.12 94 PHE A CA 1
ATOM 772 C C . PHE A 1 94 ? 12.623 -3.871 -8.693 1.00 96.12 94 PHE A C 1
ATOM 774 O O . PHE A 1 94 ? 12.991 -5.048 -8.716 1.00 96.12 94 PHE A O 1
ATOM 781 N N . PHE A 1 95 ? 12.920 -3.029 -7.715 1.00 96.19 95 PHE A N 1
ATOM 782 C CA . PHE A 1 95 ? 13.531 -3.398 -6.452 1.00 96.19 95 PHE A CA 1
ATOM 783 C C . PHE A 1 95 ? 12.490 -3.270 -5.343 1.00 96.19 95 PHE A C 1
ATOM 785 O O . PHE A 1 95 ? 11.790 -2.261 -5.256 1.00 96.19 95 PHE A O 1
ATOM 792 N N . LEU A 1 96 ? 12.385 -4.301 -4.510 1.00 97.25 96 LEU A N 1
ATOM 793 C CA . LEU A 1 96 ? 11.547 -4.318 -3.319 1.00 97.25 96 LEU A CA 1
ATOM 794 C C . LEU A 1 96 ? 12.435 -4.489 -2.095 1.00 97.25 96 LEU A C 1
ATOM 796 O O . LEU A 1 96 ? 13.125 -5.503 -1.982 1.00 97.25 96 LEU A O 1
ATOM 800 N N . ARG A 1 97 ? 12.346 -3.547 -1.158 1.00 97.62 97 ARG A N 1
ATOM 801 C CA . ARG A 1 97 ? 12.896 -3.668 0.190 1.00 97.62 97 ARG A CA 1
ATOM 802 C C . ARG A 1 97 ? 11.767 -3.685 1.208 1.00 97.62 97 ARG A C 1
ATOM 804 O O . ARG A 1 97 ? 10.846 -2.878 1.141 1.00 97.62 97 ARG A O 1
ATOM 811 N N . ALA A 1 98 ? 11.863 -4.599 2.160 1.00 97.44 98 ALA A N 1
ATOM 812 C CA . ALA A 1 98 ? 10.984 -4.687 3.308 1.00 97.44 98 ALA A CA 1
ATOM 813 C C . ALA A 1 98 ? 11.817 -4.669 4.584 1.00 97.44 98 ALA A C 1
ATOM 815 O O . ALA A 1 98 ? 12.715 -5.491 4.752 1.00 97.44 98 ALA A O 1
ATOM 816 N N . GLU A 1 99 ? 11.499 -3.752 5.481 1.00 97.81 99 GLU A N 1
ATOM 817 C CA . GLU A 1 99 ? 12.081 -3.662 6.810 1.00 97.81 99 GLU A CA 1
ATOM 818 C C . GLU A 1 99 ? 10.992 -3.991 7.825 1.00 97.81 99 GLU A C 1
ATOM 820 O O . GLU A 1 99 ? 9.923 -3.387 7.824 1.00 97.81 99 GLU A O 1
ATOM 825 N N . THR A 1 100 ? 11.227 -5.000 8.654 1.00 96.31 100 THR A N 1
ATOM 826 C CA . THR A 1 100 ? 10.311 -5.408 9.720 1.00 96.31 100 THR A CA 1
ATOM 827 C C . THR A 1 100 ? 10.938 -5.045 11.050 1.00 96.31 100 THR A C 1
ATOM 829 O O . THR A 1 100 ? 12.096 -5.392 11.274 1.00 96.31 100 THR A O 1
ATOM 832 N N . SER A 1 101 ? 10.189 -4.386 11.933 1.00 95.12 101 SER A N 1
ATOM 833 C CA . SER A 1 101 ? 10.649 -4.083 13.285 1.00 95.12 101 SER A CA 1
ATOM 834 C C . SER A 1 101 ? 9.618 -4.431 14.351 1.00 95.12 101 SER A C 1
ATOM 836 O O . SER A 1 101 ? 8.414 -4.388 14.106 1.00 95.12 101 SER A O 1
ATOM 838 N N . ALA A 1 102 ? 10.082 -4.800 15.544 1.00 93.94 102 ALA A N 1
ATOM 839 C CA . ALA A 1 102 ? 9.220 -4.995 16.706 1.00 93.94 102 ALA A CA 1
ATOM 840 C C . ALA A 1 102 ? 9.963 -4.654 18.009 1.00 93.94 102 ALA A C 1
ATOM 842 O O . ALA A 1 102 ? 11.184 -4.829 18.078 1.00 93.94 102 ALA A O 1
ATOM 843 N N . PRO A 1 103 ? 9.271 -4.183 19.062 1.00 92.94 103 PRO A N 1
ATOM 844 C CA . PRO A 1 103 ? 9.912 -3.873 20.335 1.00 92.94 103 PRO A CA 1
ATOM 845 C C . PRO A 1 103 ? 10.484 -5.126 21.010 1.00 92.94 103 PRO A C 1
ATOM 847 O O . PRO A 1 103 ? 9.792 -6.136 21.142 1.00 92.94 103 PRO A O 1
ATOM 850 N N . ARG A 1 104 ? 11.708 -5.028 21.548 1.00 92.44 104 ARG A N 1
ATOM 851 C CA . ARG A 1 104 ? 12.382 -6.141 22.257 1.00 92.44 104 ARG A CA 1
ATOM 852 C C . ARG A 1 104 ? 11.649 -6.625 23.508 1.00 92.44 104 ARG A C 1
ATOM 854 O O . ARG A 1 104 ? 11.927 -7.705 24.012 1.00 92.44 104 ARG A O 1
ATOM 861 N N . GLN A 1 105 ? 10.736 -5.809 24.029 1.00 89.56 105 GLN A N 1
ATOM 862 C CA . GLN A 1 105 ? 9.920 -6.141 25.190 1.00 89.56 105 GLN A CA 1
ATOM 863 C C . GLN A 1 105 ? 8.899 -7.252 24.905 1.00 89.56 105 GLN A C 1
ATOM 865 O O . GLN A 1 105 ? 8.536 -7.974 25.832 1.00 89.56 105 GLN A O 1
ATOM 870 N N . TRP A 1 106 ? 8.433 -7.369 23.657 1.00 86.38 106 TRP A N 1
ATOM 871 C CA . TRP A 1 106 ? 7.296 -8.221 23.293 1.00 86.38 106 TRP A CA 1
ATOM 872 C C . TRP A 1 106 ? 7.674 -9.385 22.379 1.00 86.38 106 TRP A C 1
ATOM 874 O O . TRP A 1 106 ? 6.972 -10.388 22.373 1.00 86.38 106 TRP A O 1
ATOM 884 N N . GLU A 1 107 ? 8.773 -9.264 21.636 1.00 90.06 107 GLU A N 1
ATOM 885 C CA . GLU A 1 107 ? 9.180 -10.226 20.610 1.00 90.06 107 GLU A CA 1
ATOM 886 C C . GLU A 1 107 ? 10.654 -10.609 20.768 1.00 90.06 107 GLU A C 1
ATOM 888 O O . GLU A 1 107 ? 11.496 -9.792 21.167 1.00 90.06 107 GLU A O 1
ATOM 893 N N . THR A 1 108 ? 10.987 -11.846 20.400 1.00 92.00 108 THR A N 1
ATOM 894 C CA . THR A 1 108 ? 12.384 -12.270 20.268 1.00 92.00 108 THR A CA 1
ATOM 895 C C . THR A 1 108 ? 12.936 -11.884 18.894 1.00 92.00 108 THR A C 1
ATOM 897 O O . THR A 1 108 ? 12.193 -11.709 17.926 1.00 92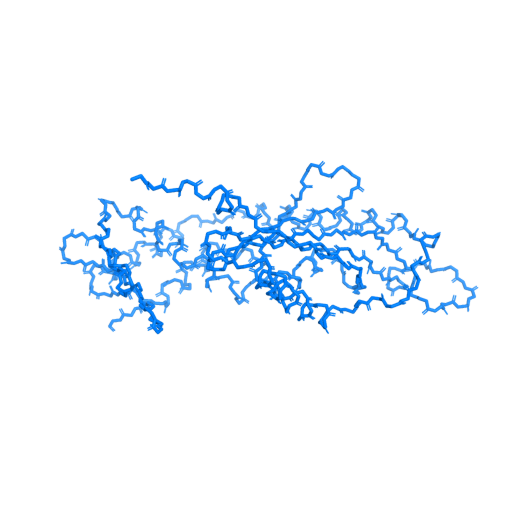.00 108 THR A O 1
ATOM 900 N N . GLU A 1 109 ? 14.260 -11.762 18.771 1.00 93.94 109 GLU A N 1
ATOM 901 C CA . GLU A 1 109 ? 14.893 -11.490 17.472 1.00 93.94 109 GLU A CA 1
ATOM 902 C C . GLU A 1 109 ? 14.581 -12.595 16.445 1.00 93.94 109 GLU A C 1
ATOM 904 O O . GLU A 1 109 ? 14.387 -12.324 15.258 1.00 93.94 109 GLU A O 1
ATOM 909 N N . GLU A 1 110 ? 14.508 -13.845 16.906 1.00 94.12 110 GLU A N 1
ATOM 910 C CA . GLU A 1 110 ? 14.205 -15.017 16.082 1.00 94.12 110 GLU A CA 1
ATOM 911 C C . GLU A 1 110 ? 12.770 -14.971 15.546 1.00 94.12 110 GLU A C 1
ATOM 913 O O . GLU A 1 110 ? 12.560 -15.228 14.357 1.00 94.12 110 GLU A O 1
ATOM 918 N N . ASP A 1 111 ? 11.804 -14.565 16.374 1.00 92.50 111 ASP A N 1
ATOM 919 C CA . ASP A 1 111 ? 10.404 -14.416 15.970 1.00 92.50 111 ASP A CA 1
ATOM 920 C C . ASP A 1 111 ? 10.235 -13.323 14.914 1.00 92.50 111 ASP A C 1
ATOM 922 O O . ASP A 1 111 ? 9.584 -13.550 13.886 1.00 92.50 111 ASP A O 1
ATOM 926 N N . VAL A 1 112 ? 10.898 -12.174 15.099 1.00 93.31 112 VAL A N 1
ATOM 927 C CA . VAL A 1 112 ? 10.888 -11.072 14.123 1.00 93.31 112 VAL A CA 1
ATOM 928 C C . VAL A 1 112 ? 11.490 -11.520 12.795 1.00 93.31 112 VAL A C 1
ATOM 930 O O . VAL A 1 112 ? 10.861 -11.346 11.747 1.00 93.31 112 VAL A O 1
ATOM 933 N N . LYS A 1 113 ? 12.659 -12.174 12.816 1.00 95.81 113 LYS A N 1
ATOM 934 C CA . LYS A 1 113 ? 13.300 -12.709 11.602 1.00 95.81 113 LYS A CA 1
ATOM 935 C C . LYS A 1 113 ? 12.437 -13.758 10.912 1.00 95.81 113 LYS A C 1
ATOM 937 O O . LYS A 1 113 ? 12.334 -13.755 9.684 1.00 95.81 113 LYS A O 1
ATOM 942 N N . ALA A 1 114 ? 11.800 -14.650 11.667 1.00 93.62 114 ALA A N 1
ATOM 943 C CA . ALA A 1 114 ? 10.933 -15.683 11.115 1.00 93.62 114 ALA A CA 1
ATOM 944 C C . ALA A 1 114 ? 9.652 -15.085 10.512 1.00 93.62 114 ALA A C 1
ATOM 946 O O . ALA A 1 114 ? 9.230 -15.495 9.428 1.00 93.62 114 ALA A O 1
ATOM 947 N N . ALA A 1 115 ? 9.039 -14.097 11.167 1.00 90.81 115 ALA A N 1
ATOM 948 C CA . ALA A 1 115 ? 7.873 -13.387 10.652 1.00 90.81 115 ALA A CA 1
ATOM 949 C C . ALA A 1 115 ? 8.204 -12.597 9.377 1.00 90.81 115 ALA A C 1
ATOM 951 O O . ALA A 1 115 ? 7.470 -12.706 8.389 1.00 90.81 115 ALA A O 1
ATOM 952 N N . ALA A 1 116 ? 9.328 -11.874 9.371 1.00 94.69 116 ALA A N 1
ATOM 953 C CA . ALA A 1 116 ? 9.841 -11.172 8.200 1.00 94.69 116 ALA A CA 1
ATOM 954 C C . ALA A 1 116 ? 10.124 -12.145 7.044 1.00 94.69 116 ALA A C 1
ATOM 956 O O . ALA A 1 116 ? 9.692 -11.909 5.915 1.00 94.69 116 ALA A O 1
ATOM 957 N N . ALA A 1 117 ? 10.752 -13.294 7.326 1.00 95.81 117 ALA A N 1
ATOM 958 C CA . ALA A 1 117 ? 11.008 -14.339 6.336 1.00 95.81 117 ALA A CA 1
ATOM 959 C C . ALA A 1 117 ? 9.732 -14.898 5.713 1.00 95.81 117 ALA A C 1
ATOM 961 O O . ALA A 1 117 ? 9.659 -15.034 4.492 1.00 95.81 117 ALA A O 1
ATOM 962 N N . ARG A 1 118 ? 8.727 -15.220 6.537 1.00 94.25 118 ARG A N 1
ATOM 963 C CA . ARG A 1 118 ? 7.448 -15.762 6.063 1.00 94.25 118 ARG A CA 1
ATOM 964 C C . ARG A 1 118 ? 6.712 -14.761 5.180 1.00 94.25 118 ARG A C 1
ATOM 966 O O . ARG A 1 118 ? 6.274 -15.132 4.094 1.00 94.25 118 ARG A O 1
ATOM 973 N N . ALA A 1 119 ? 6.594 -13.510 5.629 1.00 93.00 119 ALA A N 1
ATOM 974 C CA . ALA A 1 119 ? 5.915 -12.463 4.872 1.00 93.00 119 ALA A CA 1
ATOM 975 C C . ALA A 1 119 ? 6.633 -12.191 3.543 1.00 93.00 119 ALA A C 1
ATOM 977 O O . ALA A 1 119 ? 6.022 -12.288 2.480 1.00 93.00 119 ALA A O 1
ATOM 978 N N . PHE A 1 120 ? 7.947 -11.952 3.594 1.00 95.44 120 PHE A N 1
ATOM 979 C CA . PHE A 1 120 ? 8.737 -11.661 2.403 1.00 95.44 120 PHE A CA 1
ATOM 980 C C . PHE A 1 120 ? 8.770 -12.843 1.431 1.00 95.44 120 PHE A C 1
ATOM 982 O O . PHE A 1 120 ? 8.568 -12.653 0.238 1.00 95.44 120 PHE A O 1
ATOM 989 N N . GLY A 1 121 ? 8.941 -14.069 1.933 1.00 94.81 121 GLY A N 1
ATOM 990 C CA . GLY A 1 121 ? 8.900 -15.286 1.121 1.00 94.81 121 GLY A CA 1
ATOM 991 C C . GLY A 1 121 ? 7.551 -15.494 0.429 1.00 94.81 121 GLY A C 1
ATOM 992 O O . GLY A 1 121 ? 7.507 -15.853 -0.744 1.00 94.81 121 GLY A O 1
ATOM 993 N N . TYR A 1 122 ? 6.439 -15.213 1.112 1.00 93.75 122 TYR A N 1
ATOM 994 C CA . TYR A 1 122 ? 5.115 -15.247 0.488 1.00 93.75 122 TYR A CA 1
ATOM 995 C C . TYR A 1 122 ? 4.987 -14.231 -0.657 1.00 93.75 122 TYR A C 1
ATOM 997 O O . TYR A 1 122 ? 4.415 -14.552 -1.703 1.00 93.75 122 TYR A O 1
ATOM 1005 N N . TRP A 1 123 ? 5.539 -13.025 -0.493 1.00 94.25 123 TRP A N 1
ATOM 1006 C CA . TRP A 1 123 ? 5.522 -12.007 -1.542 1.00 94.25 123 TRP A CA 1
ATOM 1007 C C . TRP A 1 123 ? 6.396 -12.398 -2.733 1.00 94.25 123 TRP A C 1
ATOM 1009 O O . TRP A 1 123 ? 5.930 -12.368 -3.870 1.00 94.25 123 TRP A O 1
ATOM 1019 N N . THR A 1 124 ? 7.632 -12.838 -2.495 1.00 93.19 124 THR A N 1
ATOM 1020 C CA . THR A 1 124 ? 8.562 -13.209 -3.571 1.00 93.19 124 THR A CA 1
ATOM 1021 C C . THR A 1 124 ? 8.149 -14.465 -4.333 1.00 93.19 124 THR A C 1
ATOM 1023 O O . THR A 1 124 ? 8.534 -14.617 -5.484 1.00 93.19 124 THR A O 1
ATOM 1026 N N . LEU A 1 125 ? 7.305 -15.330 -3.761 1.00 91.62 125 LEU A N 1
ATOM 1027 C CA . LEU A 1 125 ? 6.668 -16.427 -4.503 1.00 91.62 125 LEU A CA 1
ATOM 1028 C C . LEU A 1 125 ? 5.651 -15.943 -5.551 1.00 91.62 125 LEU A C 1
ATOM 1030 O O . LEU A 1 125 ? 5.345 -16.671 -6.493 1.00 91.62 125 LEU A O 1
ATOM 1034 N N . ARG A 1 126 ? 5.090 -14.742 -5.374 1.00 91.38 126 ARG A N 1
ATOM 1035 C CA . ARG A 1 126 ? 4.064 -14.156 -6.255 1.00 91.38 126 ARG A CA 1
ATOM 1036 C C . ARG A 1 126 ? 4.611 -13.070 -7.175 1.00 91.38 126 ARG A C 1
ATOM 1038 O O . ARG A 1 126 ? 3.955 -12.717 -8.152 1.00 91.38 126 ARG A O 1
ATOM 1045 N N . LEU A 1 127 ? 5.799 -12.561 -6.879 1.00 90.00 127 LEU A N 1
ATOM 1046 C CA . LEU A 1 127 ? 6.561 -11.697 -7.768 1.00 90.00 127 LEU A CA 1
ATOM 1047 C C . LEU A 1 127 ? 7.457 -12.579 -8.645 1.00 90.00 127 LEU A C 1
ATOM 1049 O O . LEU A 1 127 ? 8.054 -13.525 -8.138 1.00 90.00 127 LEU A O 1
ATOM 1053 N N . PRO A 1 128 ? 7.596 -12.314 -9.953 1.00 86.00 128 PRO A N 1
ATOM 1054 C CA . PRO A 1 128 ? 8.513 -13.074 -10.792 1.00 86.00 128 PRO A CA 1
ATOM 1055 C C . PRO A 1 128 ? 9.941 -12.564 -10.537 1.00 86.00 128 PRO A C 1
ATOM 1057 O O . PRO A 1 128 ? 10.535 -11.824 -11.328 1.00 86.00 128 PRO A O 1
ATOM 1060 N N . CYS A 1 129 ? 10.468 -12.931 -9.370 1.00 82.00 129 CYS A N 1
ATOM 1061 C CA . CYS A 1 129 ? 11.825 -12.641 -8.943 1.00 82.00 129 CYS A CA 1
ATOM 1062 C C . CYS A 1 129 ? 12.810 -13.283 -9.922 1.00 82.00 129 CYS A C 1
ATOM 1064 O O . CYS A 1 129 ? 12.730 -14.472 -10.240 1.00 82.00 129 CYS A O 1
ATOM 1066 N N . GLY A 1 130 ? 13.730 -12.474 -10.440 1.00 66.31 130 GLY A N 1
ATOM 1067 C CA . GLY A 1 130 ? 14.728 -12.950 -11.383 1.00 66.31 130 GLY A CA 1
ATOM 1068 C C . GLY A 1 130 ? 15.831 -13.713 -10.659 1.00 66.31 130 GLY A C 1
ATOM 1069 O O . GLY A 1 130 ? 16.522 -13.144 -9.825 1.00 66.31 130 GLY A O 1
ATOM 1070 N N . SER A 1 131 ? 16.065 -14.970 -11.036 1.00 62.56 131 SER A N 1
ATOM 1071 C CA . SER A 1 131 ? 17.353 -15.640 -10.796 1.00 62.56 131 SER A CA 1
ATOM 1072 C C . SER A 1 131 ? 18.403 -15.274 -11.858 1.00 62.56 131 SER A C 1
ATOM 1074 O O . SER A 1 131 ? 19.535 -15.748 -11.808 1.00 62.56 131 SER A O 1
ATOM 1076 N N . GLN A 1 132 ? 18.009 -14.485 -12.863 1.00 65.62 132 GLN A N 1
ATOM 1077 C CA . GLN A 1 132 ? 18.838 -14.103 -14.001 1.00 65.62 132 GLN A CA 1
ATOM 1078 C C . GLN A 1 132 ? 19.699 -12.884 -13.677 1.00 65.62 132 GLN A C 1
ATOM 1080 O O . GLN A 1 132 ? 19.242 -11.928 -13.053 1.00 65.62 132 GLN A O 1
ATOM 1085 N N . GLN A 1 133 ? 20.940 -12.911 -14.161 1.00 77.75 133 GLN A N 1
ATOM 1086 C CA . GLN A 1 133 ? 21.845 -11.771 -14.110 1.00 77.75 133 GLN A CA 1
ATOM 1087 C C . GLN A 1 133 ? 21.230 -10.584 -14.864 1.00 77.75 133 GLN A C 1
ATOM 1089 O O . GLN A 1 133 ? 20.840 -10.706 -16.025 1.00 77.75 133 GLN A O 1
ATOM 1094 N N . ILE A 1 134 ? 21.143 -9.435 -14.198 1.00 86.06 134 ILE A N 1
ATOM 1095 C CA . ILE A 1 134 ? 20.589 -8.213 -14.782 1.00 86.06 134 ILE A CA 1
ATOM 1096 C C . ILE A 1 134 ? 21.643 -7.590 -15.705 1.00 86.06 134 ILE A C 1
ATOM 1098 O O . ILE A 1 134 ? 22.715 -7.180 -15.257 1.00 86.06 134 ILE A O 1
ATOM 1102 N N . ALA A 1 135 ? 21.337 -7.513 -17.000 1.00 86.31 135 ALA A N 1
ATOM 1103 C CA . ALA A 1 135 ? 22.194 -6.901 -18.011 1.00 86.31 135 ALA A CA 1
ATOM 1104 C C . ALA A 1 135 ? 22.029 -5.370 -18.025 1.00 86.31 135 ALA A C 1
ATOM 1106 O O . ALA A 1 135 ? 21.457 -4.800 -18.946 1.00 86.31 135 ALA A O 1
ATOM 1107 N N . TRP A 1 136 ? 22.524 -4.688 -16.988 1.00 89.12 136 TRP A N 1
ATOM 1108 C CA . TRP A 1 136 ? 22.364 -3.234 -16.811 1.00 89.12 136 TRP A CA 1
ATOM 1109 C C . TRP A 1 136 ? 22.815 -2.384 -18.006 1.00 89.12 136 TRP A C 1
ATOM 1111 O O . TRP A 1 136 ? 22.263 -1.311 -18.228 1.00 89.12 136 TRP A O 1
ATOM 1121 N N . ALA A 1 137 ? 23.787 -2.866 -18.786 1.00 87.62 137 ALA A N 1
ATOM 1122 C CA . ALA A 1 137 ? 24.263 -2.189 -19.992 1.00 87.62 137 ALA A CA 1
ATOM 1123 C C . ALA A 1 137 ? 23.172 -2.029 -21.070 1.00 87.62 137 ALA A C 1
ATOM 1125 O O . ALA A 1 137 ? 23.249 -1.103 -21.872 1.00 87.62 137 ALA A O 1
ATOM 1126 N N . ASP A 1 138 ? 22.150 -2.889 -21.055 1.00 86.31 138 ASP A N 1
ATOM 1127 C CA . ASP A 1 138 ? 21.049 -2.878 -22.020 1.00 86.31 138 ASP A CA 1
ATOM 1128 C C . ASP A 1 138 ? 19.837 -2.065 -21.529 1.00 86.31 138 ASP A C 1
ATOM 1130 O O . ASP A 1 138 ? 18.804 -2.013 -22.202 1.00 86.31 138 ASP A O 1
ATOM 1134 N N . ALA A 1 139 ? 19.921 -1.444 -20.347 1.00 90.31 139 ALA A N 1
ATOM 1135 C CA . ALA A 1 139 ? 18.824 -0.662 -19.793 1.00 90.31 139 ALA A CA 1
ATOM 1136 C C . ALA A 1 139 ? 18.525 0.574 -20.661 1.00 90.31 139 ALA A C 1
ATOM 1138 O O . ALA A 1 139 ? 19.395 1.400 -20.941 1.00 90.31 139 ALA A O 1
ATOM 1139 N N . SER A 1 140 ? 17.262 0.734 -21.056 1.00 91.50 140 SER A N 1
ATOM 1140 C CA . SER A 1 140 ? 16.811 1.885 -21.832 1.00 91.50 140 SER A CA 1
ATOM 1141 C C . SER A 1 140 ? 16.407 3.036 -20.919 1.00 91.50 140 SER A C 1
ATOM 1143 O O . SER A 1 140 ? 15.322 3.041 -20.334 1.00 91.50 140 SER A O 1
ATOM 1145 N N . ARG A 1 141 ? 17.271 4.051 -20.842 1.00 91.88 141 ARG A N 1
ATOM 1146 C CA . ARG A 1 141 ? 16.981 5.296 -20.121 1.00 91.88 141 ARG A CA 1
ATOM 1147 C C . ARG A 1 141 ? 15.764 6.054 -20.685 1.00 91.88 141 ARG A C 1
ATOM 1149 O O . ARG A 1 141 ? 14.920 6.430 -19.878 1.00 91.88 141 ARG A O 1
ATOM 1156 N N . PRO A 1 142 ? 15.590 6.220 -22.013 1.00 91.62 142 PRO A N 1
ATOM 1157 C CA . PRO A 1 142 ? 14.416 6.916 -22.546 1.00 91.62 142 PRO A CA 1
ATOM 1158 C C . PRO A 1 142 ? 13.083 6.254 -22.166 1.00 91.62 142 PRO A C 1
ATOM 1160 O O . PRO A 1 142 ? 12.148 6.942 -21.765 1.00 91.62 142 PRO A O 1
ATOM 1163 N N . PHE A 1 143 ? 12.991 4.918 -22.232 1.00 91.12 143 PHE A N 1
ATOM 1164 C CA . PHE A 1 143 ? 11.759 4.216 -21.842 1.00 91.12 143 PHE A CA 1
ATOM 1165 C C . PHE A 1 143 ? 11.529 4.218 -20.331 1.00 91.12 143 PHE A C 1
ATOM 1167 O O . PHE A 1 143 ? 10.379 4.218 -19.890 1.00 91.12 143 PHE A O 1
ATOM 1174 N N . TYR A 1 144 ? 12.603 4.227 -19.539 1.00 94.56 144 TYR A N 1
ATOM 1175 C CA . TYR A 1 144 ? 12.506 4.435 -18.100 1.00 94.56 144 TYR A CA 1
ATOM 1176 C C . TYR A 1 144 ? 11.911 5.813 -17.781 1.00 94.56 144 TYR A C 1
ATOM 1178 O O . TYR A 1 144 ? 10.909 5.890 -17.074 1.00 94.56 144 TYR A O 1
ATOM 1186 N N . GLU A 1 145 ? 12.473 6.885 -18.345 1.00 93.56 145 GLU A N 1
ATOM 1187 C CA . GLU A 1 145 ? 12.014 8.261 -18.114 1.00 93.56 145 GLU A CA 1
ATOM 1188 C C . GLU A 1 145 ? 10.561 8.452 -18.563 1.00 93.56 145 GLU A C 1
ATOM 1190 O O . GLU A 1 145 ? 9.763 9.041 -17.832 1.00 93.56 145 GLU A O 1
ATOM 1195 N N . GLN A 1 146 ? 10.191 7.890 -19.719 1.00 92.38 146 GLN A N 1
ATOM 1196 C CA . GLN A 1 146 ? 8.814 7.905 -20.206 1.00 92.38 146 GLN A CA 1
ATOM 1197 C C . GLN A 1 146 ? 7.852 7.236 -19.213 1.00 92.38 146 GLN A C 1
ATOM 1199 O O . GLN A 1 146 ? 6.875 7.858 -18.801 1.00 92.38 146 GLN A O 1
ATOM 1204 N N . GLN A 1 147 ? 8.127 5.996 -18.795 1.00 93.31 147 GLN A N 1
ATOM 1205 C CA . GLN A 1 147 ? 7.229 5.274 -17.887 1.00 93.31 147 GLN A CA 1
ATOM 1206 C C . GLN A 1 147 ? 7.178 5.886 -16.485 1.00 93.31 147 GLN A C 1
ATOM 1208 O O . GLN A 1 147 ? 6.128 5.851 -15.845 1.00 93.31 147 GLN A O 1
ATOM 1213 N N . ALA A 1 148 ? 8.289 6.449 -16.002 1.00 93.81 148 ALA A N 1
ATOM 1214 C CA . ALA A 1 148 ? 8.309 7.157 -14.730 1.00 93.81 148 ALA A CA 1
ATOM 1215 C C . ALA A 1 148 ? 7.421 8.408 -14.784 1.00 93.81 148 ALA A C 1
ATOM 1217 O O . ALA A 1 148 ? 6.597 8.618 -13.894 1.00 93.81 148 ALA A O 1
ATOM 1218 N N 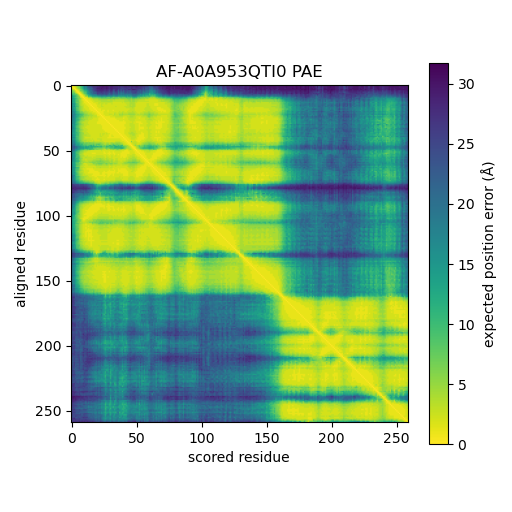. LYS A 1 149 ? 7.532 9.195 -15.860 1.00 92.94 149 LYS A N 1
ATOM 1219 C CA . LYS A 1 149 ? 6.693 10.374 -16.085 1.00 92.94 149 LYS A CA 1
ATOM 1220 C C . LYS A 1 149 ? 5.211 10.008 -16.188 1.00 92.94 149 LYS A C 1
ATOM 1222 O O . LYS A 1 149 ? 4.402 10.600 -15.482 1.00 92.94 149 LYS A O 1
ATOM 1227 N N . GLU A 1 150 ? 4.866 9.016 -17.008 1.00 92.31 150 GLU A N 1
ATOM 1228 C CA . GLU A 1 150 ? 3.481 8.550 -17.169 1.00 92.31 150 GLU A CA 1
ATOM 1229 C C . GLU A 1 150 ? 2.880 8.079 -15.835 1.00 92.31 150 GLU A C 1
ATOM 1231 O O . GLU A 1 150 ? 1.723 8.376 -15.542 1.00 92.31 150 GLU A O 1
ATOM 1236 N N . ALA A 1 151 ? 3.659 7.387 -14.995 1.00 91.38 151 ALA A N 1
ATOM 1237 C CA . ALA A 1 151 ? 3.202 6.955 -13.675 1.00 91.38 151 ALA A CA 1
ATOM 1238 C C . ALA A 1 151 ? 2.913 8.140 -12.734 1.00 91.38 151 ALA A C 1
ATOM 1240 O O . ALA A 1 151 ? 1.890 8.141 -12.049 1.00 91.38 151 ALA A O 1
ATOM 1241 N N . ILE A 1 152 ? 3.777 9.161 -12.725 1.00 90.44 152 ILE A N 1
ATOM 1242 C CA . ILE A 1 152 ? 3.575 10.379 -11.923 1.00 90.44 152 ILE A CA 1
ATOM 1243 C C . ILE A 1 152 ? 2.351 11.157 -12.418 1.00 90.44 152 ILE A C 1
ATOM 1245 O O . ILE A 1 152 ? 1.525 11.577 -11.610 1.00 90.44 152 ILE A O 1
ATOM 1249 N N . GLU A 1 153 ? 2.207 11.334 -13.733 1.00 90.06 153 GLU A N 1
ATOM 1250 C CA . GLU A 1 153 ? 1.066 12.036 -14.331 1.00 90.06 153 GLU A CA 1
ATOM 1251 C C . GLU A 1 153 ? -0.258 11.336 -14.004 1.00 90.06 153 GLU A C 1
ATOM 1253 O O . GLU A 1 153 ? -1.211 12.004 -13.605 1.00 90.06 153 GLU A O 1
ATOM 1258 N N . GLN A 1 154 ? -0.303 10.001 -14.076 1.00 86.75 154 GLN A N 1
ATOM 1259 C CA . GLN A 1 154 ? -1.477 9.220 -13.671 1.00 86.75 154 GLN A CA 1
ATOM 1260 C C . GLN A 1 154 ? -1.823 9.420 -12.189 1.00 86.75 154 GLN A C 1
ATOM 1262 O O . GLN A 1 154 ? -2.994 9.606 -11.852 1.00 86.75 154 GLN A O 1
ATOM 1267 N N . GLU A 1 155 ? -0.829 9.429 -11.294 1.00 82.62 155 GLU A N 1
ATOM 1268 C CA . GLU A 1 155 ? -1.067 9.714 -9.873 1.00 82.62 155 GLU A CA 1
ATOM 1269 C C . GLU A 1 155 ? -1.606 11.123 -9.646 1.00 82.62 155 GLU A C 1
ATOM 1271 O O . GLU A 1 155 ? -2.555 11.303 -8.882 1.00 82.62 155 GLU A O 1
ATOM 1276 N N . MET A 1 156 ? -1.035 12.119 -10.323 1.00 82.19 156 MET A N 1
ATOM 1277 C CA . MET A 1 156 ? -1.479 13.506 -10.214 1.00 82.19 156 MET A CA 1
ATOM 1278 C C . MET A 1 156 ? -2.892 13.700 -10.758 1.00 82.19 156 MET A C 1
ATOM 1280 O O . MET A 1 156 ? -3.693 14.378 -10.116 1.00 82.19 156 MET A O 1
ATOM 1284 N N . GLU A 1 157 ? -3.218 13.094 -11.902 1.00 82.56 157 GLU A N 1
ATOM 1285 C CA . GLU A 1 157 ? -4.558 13.163 -12.481 1.00 82.56 157 GLU A CA 1
ATOM 1286 C C . GLU A 1 157 ? -5.583 12.606 -11.488 1.00 82.56 157 GLU A C 1
ATOM 1288 O O . GLU A 1 157 ? -6.567 13.277 -11.170 1.00 82.56 157 GLU A O 1
ATOM 1293 N N . LEU A 1 158 ? -5.320 11.419 -10.934 1.00 73.25 158 LEU A N 1
ATOM 1294 C CA . LEU A 1 158 ? -6.208 10.780 -9.965 1.00 73.25 158 LEU A CA 1
ATOM 1295 C C . LEU A 1 158 ? -6.331 11.586 -8.670 1.00 73.25 158 LEU A C 1
ATOM 1297 O O . LEU A 1 158 ? -7.442 11.752 -8.171 1.00 73.25 158 LEU A O 1
ATOM 1301 N N . ALA A 1 159 ? -5.225 12.125 -8.153 1.00 71.50 159 ALA A N 1
ATOM 1302 C CA . ALA A 1 159 ? -5.231 12.968 -6.960 1.00 71.50 159 ALA A CA 1
ATOM 1303 C C . ALA A 1 159 ? -5.956 14.310 -7.174 1.00 71.50 159 ALA A C 1
ATOM 1305 O O . ALA A 1 159 ? -6.471 14.885 -6.219 1.00 71.50 159 ALA A O 1
ATOM 1306 N N . SER A 1 160 ? -6.008 14.814 -8.413 1.00 68.75 160 SER A N 1
ATOM 1307 C CA . SER A 1 160 ? -6.645 16.093 -8.757 1.00 68.75 160 SER A CA 1
ATOM 1308 C C . SER A 1 160 ? -8.162 16.021 -8.964 1.00 68.75 160 SER A C 1
ATOM 1310 O O . SER A 1 160 ? -8.806 17.058 -9.133 1.00 68.75 160 SER A O 1
ATOM 1312 N N . ARG A 1 161 ? -8.758 14.821 -8.952 1.00 75.25 161 ARG A N 1
ATOM 1313 C CA . ARG A 1 161 ? -10.210 14.652 -9.090 1.00 75.25 161 ARG A CA 1
ATOM 1314 C C . ARG A 1 161 ? -10.915 15.203 -7.847 1.00 75.25 161 ARG A C 1
ATOM 1316 O O . ARG A 1 161 ? -10.924 14.570 -6.798 1.00 75.25 161 ARG A O 1
ATOM 1323 N N . VAL A 1 162 ? -11.500 16.396 -7.977 1.00 67.19 162 VAL A N 1
ATOM 1324 C CA . VAL A 1 162 ? -12.306 17.035 -6.927 1.00 67.19 162 VAL A CA 1
ATOM 1325 C C . VAL A 1 162 ? -13.668 16.352 -6.848 1.00 67.19 162 VAL A C 1
ATOM 1327 O O . VAL A 1 162 ? -14.411 16.314 -7.829 1.00 67.19 162 VAL A O 1
ATOM 1330 N N . GLU A 1 163 ? -13.999 15.825 -5.676 1.00 74.81 163 GLU A N 1
ATOM 1331 C CA . GLU A 1 163 ? -15.299 15.218 -5.403 1.00 74.8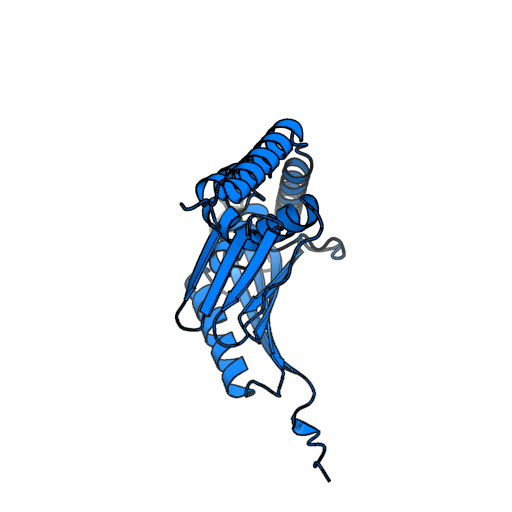1 163 GLU A CA 1
ATOM 1332 C C . GLU A 1 163 ? -16.307 16.274 -4.937 1.00 74.81 163 GLU A C 1
ATOM 1334 O O . GLU A 1 163 ? -15.956 17.183 -4.183 1.00 74.81 163 GLU A O 1
ATOM 1339 N N . ASP A 1 164 ? -17.570 16.154 -5.357 1.00 80.81 164 ASP A N 1
ATOM 1340 C CA . ASP A 1 164 ? -18.650 16.974 -4.796 1.00 80.81 164 ASP A CA 1
ATOM 1341 C C . ASP A 1 164 ? -18.853 16.588 -3.318 1.00 80.81 164 ASP A C 1
ATOM 1343 O O . ASP A 1 164 ? -19.143 15.421 -3.027 1.00 80.81 164 ASP A O 1
ATOM 1347 N N . PRO A 1 165 ? -18.716 17.527 -2.364 1.00 87.38 165 PRO A N 1
ATOM 1348 C CA . PRO A 1 165 ? -18.890 17.222 -0.951 1.00 87.38 165 PRO A CA 1
ATOM 1349 C C . PRO A 1 165 ? -20.354 16.967 -0.567 1.00 87.38 165 PRO A C 1
ATOM 1351 O O . PRO A 1 165 ? -20.607 16.325 0.453 1.00 87.38 165 PRO A O 1
ATOM 1354 N N . ASN A 1 166 ? -21.340 17.440 -1.340 1.00 90.81 166 ASN A N 1
ATOM 1355 C CA . ASN A 1 166 ? -22.746 17.375 -0.925 1.00 90.81 166 ASN A CA 1
ATOM 1356 C C . ASN A 1 166 ? -23.270 15.935 -0.772 1.00 90.81 166 ASN A C 1
ATOM 1358 O O . ASN A 1 166 ? -23.880 15.641 0.262 1.00 90.81 166 ASN A O 1
ATOM 1362 N N . PRO A 1 167 ? -23.025 15.007 -1.720 1.00 89.62 167 PRO A N 1
ATOM 1363 C CA . PRO A 1 167 ? -23.405 13.606 -1.558 1.00 89.62 167 PRO A CA 1
ATOM 1364 C C . PRO A 1 167 ? -22.721 12.926 -0.364 1.00 89.62 167 PRO A C 1
ATOM 1366 O O . PRO A 1 167 ? -23.355 12.138 0.336 1.00 89.62 167 PRO A O 1
ATOM 1369 N N . ILE A 1 168 ? -21.455 13.263 -0.095 1.00 91.38 168 ILE A N 1
ATOM 1370 C CA . ILE A 1 168 ? -20.691 12.728 1.042 1.00 91.38 168 ILE A CA 1
ATOM 1371 C C . ILE A 1 168 ? -21.328 13.178 2.361 1.00 91.38 168 ILE A C 1
ATOM 1373 O O . ILE A 1 168 ? -21.669 12.348 3.204 1.00 91.38 168 ILE A O 1
ATOM 1377 N N . ILE A 1 169 ? -21.576 14.483 2.507 1.00 93.31 169 ILE A N 1
ATOM 1378 C CA . ILE A 1 169 ? -22.221 15.062 3.693 1.00 93.31 169 ILE A CA 1
ATOM 1379 C C . ILE A 1 169 ? -23.622 14.465 3.898 1.00 93.31 169 ILE A C 1
ATOM 1381 O O . ILE A 1 169 ? -24.031 14.195 5.030 1.00 93.31 169 ILE A O 1
ATOM 1385 N N . ALA A 1 170 ? -24.375 14.238 2.818 1.00 93.94 170 ALA A N 1
ATOM 1386 C CA . ALA A 1 170 ? -25.694 13.616 2.897 1.00 93.94 170 ALA A CA 1
ATOM 1387 C C . ALA A 1 170 ? -25.623 12.179 3.445 1.00 93.94 170 ALA A C 1
ATOM 1389 O O . ALA A 1 170 ? -26.416 11.826 4.320 1.00 93.94 170 ALA A O 1
ATOM 1390 N N . LEU A 1 171 ? -24.659 11.372 2.991 1.00 95.44 171 LEU A N 1
ATOM 1391 C CA . LEU A 1 171 ? -24.450 10.011 3.496 1.00 95.44 171 LEU A CA 1
ATOM 1392 C C . LEU A 1 171 ? -24.005 9.995 4.959 1.00 95.44 171 LEU A C 1
ATOM 1394 O O . LEU A 1 171 ? -24.553 9.227 5.747 1.00 95.44 171 LEU A O 1
ATOM 1398 N N . GLN A 1 172 ? -23.078 10.873 5.347 1.00 97.38 172 GLN A N 1
ATOM 1399 C CA . GLN A 1 172 ? -22.645 11.017 6.741 1.00 97.38 172 GLN A CA 1
ATOM 1400 C C . GLN A 1 172 ? -23.835 11.303 7.668 1.00 97.38 172 GLN A C 1
ATOM 1402 O O . GLN A 1 172 ? -24.020 10.624 8.680 1.00 97.38 172 GLN A O 1
ATOM 1407 N N . LYS A 1 173 ? -24.714 12.239 7.282 1.00 97.00 173 LYS A N 1
ATOM 1408 C CA . LYS A 1 173 ? -25.950 12.527 8.029 1.00 97.00 173 LYS A CA 1
ATOM 1409 C C . LYS A 1 173 ? -26.868 11.308 8.120 1.00 97.00 173 LYS A C 1
ATOM 1411 O O . LYS A 1 173 ? -27.395 11.033 9.194 1.00 97.00 173 LYS A O 1
ATOM 1416 N N . GLN A 1 174 ? -27.048 10.563 7.028 1.00 97.12 174 GLN A N 1
ATOM 1417 C CA . GLN A 1 174 ? -27.870 9.347 7.029 1.00 97.12 174 GLN A CA 1
ATOM 1418 C C . GLN A 1 174 ? -27.303 8.264 7.953 1.00 97.12 174 GLN A C 1
ATOM 1420 O O . GLN A 1 174 ? -28.069 7.602 8.651 1.00 97.12 174 GLN A O 1
ATOM 1425 N N . VAL A 1 175 ? -25.978 8.101 7.995 1.00 97.38 175 VAL A N 1
ATOM 1426 C CA . VAL A 1 175 ? -25.311 7.175 8.920 1.00 97.38 175 VAL A CA 1
ATOM 1427 C C . VAL A 1 175 ? -25.576 7.579 10.370 1.00 97.38 175 VAL A C 1
ATOM 1429 O O . VAL A 1 175 ? -26.008 6.742 11.159 1.00 97.38 175 VAL A O 1
ATOM 1432 N N . LEU A 1 176 ? -25.400 8.856 10.716 1.00 98.00 176 LEU A N 1
ATOM 1433 C CA . LEU A 1 176 ? -25.646 9.350 12.076 1.00 98.00 176 LEU A CA 1
ATOM 1434 C C . LEU A 1 176 ? -27.110 9.202 12.504 1.00 98.00 176 LEU A C 1
ATOM 1436 O O . LEU A 1 176 ? -27.374 8.823 13.644 1.00 98.00 176 LEU A O 1
ATOM 1440 N N . VAL A 1 177 ? -28.063 9.477 11.606 1.00 97.94 177 VAL A N 1
ATOM 1441 C CA . VAL A 1 177 ? -29.495 9.238 11.860 1.00 97.94 177 VAL A CA 1
ATOM 1442 C C . VAL A 1 177 ? -29.743 7.756 12.129 1.00 97.94 177 VAL A C 1
ATOM 1444 O O . VAL A 1 177 ? -30.332 7.412 13.145 1.00 97.94 177 VAL A O 1
ATOM 1447 N N . ALA A 1 178 ? -29.212 6.868 11.290 1.00 97.50 178 ALA A N 1
ATOM 1448 C CA . ALA A 1 178 ? -29.405 5.435 11.462 1.00 97.50 178 ALA A CA 1
ATOM 1449 C C . ALA A 1 178 ? -28.816 4.905 12.781 1.00 97.50 178 ALA A C 1
ATOM 1451 O O . ALA A 1 178 ? -29.411 4.033 13.411 1.00 97.50 178 ALA A O 1
ATOM 1452 N N . LEU A 1 179 ? -27.666 5.430 13.214 1.00 97.31 179 LEU A N 1
ATOM 1453 C CA . LEU A 1 179 ? -27.093 5.103 14.519 1.00 97.31 179 LEU A CA 1
ATOM 1454 C C . LEU A 1 179 ? -27.988 5.576 15.671 1.00 97.31 179 LEU A C 1
ATOM 1456 O O . LEU A 1 179 ? -28.192 4.828 16.624 1.00 97.31 179 LEU A O 1
ATOM 1460 N N . ARG A 1 180 ? -28.555 6.787 15.574 1.00 97.69 180 ARG A N 1
ATOM 1461 C CA . ARG A 1 180 ? -29.526 7.309 16.553 1.00 97.69 180 ARG A CA 1
ATOM 1462 C C . ARG A 1 180 ? -30.805 6.479 16.614 1.00 97.69 180 ARG A C 1
ATOM 1464 O O . ARG A 1 180 ? -31.351 6.306 17.698 1.00 97.69 180 ARG A O 1
ATOM 1471 N N . ASP A 1 181 ? -31.208 5.899 15.488 1.00 96.94 181 ASP A N 1
ATOM 1472 C CA . ASP A 1 181 ? -32.333 4.963 15.385 1.00 96.94 181 ASP A CA 1
ATOM 1473 C C . ASP A 1 181 ? -31.992 3.546 15.896 1.00 96.94 181 ASP A C 1
ATOM 1475 O O . ASP A 1 181 ? -32.775 2.610 15.733 1.00 96.94 181 ASP A O 1
ATOM 1479 N N . GLY A 1 182 ? -30.823 3.365 16.519 1.00 95.56 182 GLY A N 1
ATOM 1480 C CA . GLY A 1 182 ? -30.421 2.127 17.184 1.00 95.56 182 GLY A CA 1
ATOM 1481 C C . GLY A 1 182 ? -29.584 1.178 16.328 1.00 95.56 182 GLY A C 1
ATOM 1482 O O . GLY A 1 182 ? -29.201 0.112 16.817 1.00 95.56 182 GLY A O 1
ATOM 1483 N N . LYS A 1 183 ? -29.245 1.540 15.081 1.00 97.00 183 LYS A N 1
ATOM 1484 C CA . LYS A 1 183 ? -28.261 0.763 14.314 1.00 97.00 183 LYS A CA 1
ATOM 1485 C C . LYS A 1 183 ? -26.868 0.896 14.925 1.00 97.00 183 LYS A C 1
ATOM 1487 O O . LYS A 1 183 ? -26.568 1.817 15.682 1.00 97.00 183 LYS A O 1
ATOM 1492 N N . SER A 1 184 ? -25.988 -0.032 14.569 1.00 96.12 184 SER A N 1
ATOM 1493 C CA . SER A 1 184 ? -24.596 -0.010 15.012 1.00 96.12 184 SER A CA 1
ATOM 1494 C C . SER A 1 184 ? -23.645 -0.598 13.977 1.00 96.12 184 SER A C 1
ATOM 1496 O O . SER A 1 184 ? -24.041 -1.396 13.121 1.00 96.12 184 SER A O 1
ATOM 1498 N N . PHE A 1 185 ? -22.373 -0.226 14.086 1.00 95.50 185 PHE A N 1
ATOM 1499 C CA . PHE A 1 185 ? -21.276 -0.972 13.475 1.00 95.50 185 PHE A CA 1
ATOM 1500 C C . PHE A 1 185 ? -20.700 -1.928 14.508 1.00 95.50 185 PHE A C 1
ATOM 1502 O O . PHE A 1 185 ? -20.603 -1.572 15.681 1.00 95.50 185 PHE A O 1
ATOM 1509 N N . ARG A 1 186 ? -20.339 -3.146 14.094 1.00 92.44 186 ARG A N 1
ATOM 1510 C CA . ARG A 1 186 ? -19.707 -4.115 14.995 1.00 92.44 186 ARG A CA 1
ATOM 1511 C C . ARG A 1 186 ? -18.717 -5.030 14.292 1.00 92.44 186 ARG A C 1
ATOM 1513 O O . ARG A 1 186 ? -19.024 -5.573 13.227 1.00 92.44 186 ARG A O 1
ATOM 1520 N N . THR A 1 187 ? -17.590 -5.267 14.946 1.00 89.94 187 THR A N 1
ATOM 1521 C CA . THR A 1 187 ? -16.631 -6.335 14.646 1.00 89.94 187 THR A CA 1
ATOM 1522 C C . THR A 1 187 ? -16.577 -7.308 15.820 1.00 89.94 187 THR A C 1
ATOM 1524 O O . THR A 1 187 ? -16.915 -6.965 16.950 1.00 89.94 187 THR A O 1
ATOM 1527 N N . SER A 1 188 ? -16.206 -8.556 15.545 1.00 87.31 188 SER A N 1
ATOM 1528 C CA . SER A 1 188 ? -15.971 -9.565 16.576 1.00 87.31 188 SER A CA 1
ATOM 1529 C C . SER A 1 188 ? -14.898 -10.529 16.084 1.00 87.31 188 SER A C 1
ATOM 1531 O O . SER A 1 188 ? -14.970 -11.020 14.956 1.00 87.31 188 SER A O 1
ATOM 1533 N N . HIS A 1 189 ? -13.902 -10.772 16.925 1.00 82.44 189 HIS A N 1
ATOM 1534 C CA . HIS A 1 189 ? -12.850 -11.765 16.756 1.00 82.44 189 HIS A CA 1
ATOM 1535 C C . HIS A 1 189 ? -12.616 -12.497 18.086 1.00 82.44 189 HIS A C 1
ATOM 1537 O O . HIS A 1 189 ? -13.269 -12.224 19.090 1.00 82.44 189 HIS A O 1
ATOM 1543 N N . LYS A 1 190 ? -11.709 -13.481 18.089 1.00 80.19 190 LYS A N 1
ATOM 1544 C CA . LYS A 1 190 ? -11.507 -14.395 19.230 1.00 80.19 190 LYS A CA 1
ATOM 1545 C C . LYS A 1 190 ? -11.105 -13.701 20.538 1.00 80.19 190 LYS A C 1
ATOM 1547 O O . LYS A 1 190 ? -11.346 -14.257 21.600 1.00 80.19 190 LYS A O 1
ATOM 1552 N N . GLU A 1 191 ? -10.510 -12.520 20.439 1.00 83.19 191 GLU A N 1
ATOM 1553 C CA . GLU A 1 191 ? -9.933 -11.759 21.557 1.00 83.19 191 GLU A CA 1
ATOM 1554 C C . GLU A 1 191 ? -10.783 -10.546 21.958 1.00 83.19 191 GLU A C 1
ATOM 1556 O O . GLU A 1 191 ? -10.457 -9.859 22.920 1.00 83.19 191 GLU A O 1
ATOM 1561 N N . GLY A 1 192 ? -11.872 -10.263 21.233 1.00 89.50 192 GLY A N 1
ATOM 1562 C CA . GLY A 1 192 ? -12.674 -9.074 21.483 1.00 89.50 192 GLY A CA 1
ATOM 1563 C C . GLY A 1 192 ? -13.418 -8.548 20.266 1.00 89.50 192 GLY A C 1
ATOM 1564 O O . GLY A 1 192 ? -13.657 -9.254 19.282 1.00 89.50 192 GLY A O 1
ATOM 1565 N N . GLY A 1 193 ? -13.809 -7.286 20.337 1.00 90.56 193 GLY A N 1
ATOM 1566 C CA . GLY A 1 193 ? -14.447 -6.592 19.235 1.00 90.56 193 GLY A CA 1
ATOM 1567 C C . GLY A 1 193 ? -14.683 -5.124 19.532 1.00 90.56 193 GLY A C 1
ATOM 1568 O O . GLY A 1 193 ? -14.416 -4.626 20.624 1.00 90.56 193 GLY A O 1
ATOM 1569 N N . THR A 1 194 ? -15.199 -4.431 18.526 1.00 92.88 194 THR A N 1
ATOM 1570 C CA . THR A 1 194 ? -15.561 -3.023 18.629 1.00 92.88 194 THR A CA 1
ATOM 1571 C C . THR A 1 194 ? -17.004 -2.857 18.206 1.00 92.88 194 THR A C 1
ATOM 1573 O O . THR A 1 194 ? -17.433 -3.436 17.205 1.00 92.88 194 THR A O 1
ATOM 1576 N N . ARG A 1 195 ? -17.749 -2.029 18.931 1.00 95.00 195 ARG A N 1
ATOM 1577 C CA . ARG A 1 195 ? -19.100 -1.612 18.585 1.00 95.00 195 ARG A CA 1
ATOM 1578 C C . ARG A 1 195 ? -19.190 -0.093 18.574 1.00 95.00 195 ARG A C 1
ATOM 1580 O O . ARG A 1 195 ? -18.800 0.560 19.530 1.00 95.00 195 ARG A O 1
ATOM 1587 N N . LEU A 1 196 ? -19.744 0.467 17.507 1.00 96.50 196 LEU A N 1
ATOM 1588 C CA . LEU A 1 196 ? -20.006 1.899 17.373 1.00 96.50 196 LEU A CA 1
ATOM 1589 C C . LEU A 1 196 ? -21.520 2.117 17.347 1.00 96.50 196 LEU A C 1
ATOM 1591 O O . LEU A 1 196 ? -22.192 1.563 16.471 1.00 96.50 196 LEU A O 1
ATOM 1595 N N . TYR A 1 197 ? -22.072 2.868 18.301 1.00 97.25 197 TYR A N 1
ATOM 1596 C CA . TYR A 1 197 ? -23.527 3.023 18.447 1.00 97.25 197 TYR A CA 1
ATOM 1597 C C . TYR A 1 197 ? -23.926 4.312 19.177 1.00 97.25 197 TYR A C 1
ATOM 1599 O O . TYR A 1 197 ? -23.084 5.016 19.727 1.00 97.25 197 TYR A O 1
ATOM 1607 N N . PHE A 1 198 ? -25.224 4.625 19.179 1.00 97.12 198 PHE A N 1
ATOM 1608 C CA . PHE A 1 198 ? -25.809 5.702 19.979 1.00 97.12 198 PHE A CA 1
ATOM 1609 C C . PHE A 1 198 ? -26.571 5.112 21.169 1.00 97.12 198 PHE A C 1
ATOM 1611 O O . PHE A 1 198 ? -27.412 4.233 20.989 1.00 97.12 198 PHE A O 1
ATOM 1618 N N . ASN A 1 199 ? -26.308 5.589 22.387 1.00 94.88 199 ASN A N 1
ATOM 1619 C CA . ASN A 1 199 ? -26.947 5.059 23.603 1.00 94.88 199 ASN A CA 1
ATOM 1620 C C . ASN A 1 199 ? -28.268 5.764 23.979 1.00 94.88 199 ASN A C 1
ATOM 1622 O O . ASN A 1 199 ? -28.780 5.574 25.080 1.00 94.88 199 ASN A O 1
ATOM 1626 N N . GLY A 1 200 ? -28.794 6.618 23.098 1.00 94.00 200 GLY A N 1
ATOM 1627 C CA . GLY A 1 200 ? -29.955 7.476 23.360 1.00 94.00 200 GLY A CA 1
ATOM 1628 C C . GLY A 1 200 ? -29.591 8.897 23.806 1.00 94.00 200 GLY A C 1
ATOM 1629 O O . GLY A 1 200 ? -30.443 9.782 23.756 1.00 94.00 200 GLY A O 1
ATOM 1630 N N . LYS A 1 201 ? -28.332 9.142 24.189 1.00 95.00 201 LYS A N 1
ATOM 1631 C CA . LYS A 1 201 ? -27.831 10.464 24.590 1.00 95.00 201 LYS A CA 1
ATOM 1632 C C . LYS A 1 201 ? -26.584 10.885 23.817 1.00 95.00 201 LYS A C 1
ATOM 1634 O O . LYS A 1 201 ? -26.513 12.025 23.372 1.00 95.00 201 LYS A O 1
ATOM 1639 N N . THR A 1 202 ? -25.618 9.985 23.672 1.00 96.31 202 THR A N 1
ATOM 1640 C CA . THR A 1 202 ? -24.328 10.249 23.032 1.00 96.31 202 THR A CA 1
ATOM 1641 C C . THR A 1 202 ? -23.879 9.070 22.169 1.00 96.31 202 THR A C 1
ATOM 1643 O O . THR A 1 202 ? -24.391 7.951 22.300 1.00 96.31 202 THR A O 1
ATOM 1646 N N . PHE A 1 203 ? -22.940 9.330 21.261 1.00 97.81 203 PHE A N 1
ATOM 1647 C CA . PHE A 1 203 ? -22.281 8.287 20.488 1.00 97.81 203 PHE A CA 1
ATOM 1648 C C . PHE A 1 203 ? -21.153 7.663 21.299 1.00 97.81 203 PHE A C 1
ATOM 1650 O O . PHE A 1 203 ? -20.406 8.365 21.980 1.00 97.81 203 PHE A O 1
ATOM 1657 N N . LEU A 1 204 ? -21.028 6.345 21.190 1.00 95.56 204 LEU A N 1
ATOM 1658 C CA . LEU A 1 204 ? -20.051 5.546 21.911 1.00 95.56 204 LEU A CA 1
ATOM 1659 C C . LEU A 1 204 ? -19.267 4.660 20.948 1.00 95.56 204 LEU A C 1
ATOM 1661 O O . LEU A 1 204 ? -19.824 4.109 19.990 1.00 95.56 204 LEU A O 1
ATOM 1665 N N . LYS A 1 205 ? -17.991 4.463 21.274 1.00 95.88 205 LYS A N 1
ATOM 1666 C CA . LYS A 1 205 ? -17.194 3.330 20.812 1.00 95.88 205 LYS A CA 1
ATOM 1667 C C . LYS A 1 205 ? -17.007 2.403 21.999 1.00 95.88 205 LYS A C 1
ATOM 1669 O O . LYS A 1 205 ? -16.408 2.800 22.976 1.00 95.88 205 LYS A O 1
ATOM 1674 N N . GLU A 1 206 ? -17.526 1.194 21.925 1.00 94.56 206 GLU A N 1
ATOM 1675 C CA . GLU A 1 206 ? -17.336 0.161 22.937 1.00 94.56 206 GLU A CA 1
ATOM 1676 C C . GLU A 1 206 ? -16.333 -0.855 22.400 1.00 94.56 206 GLU A C 1
ATOM 1678 O O . GLU A 1 206 ? -16.573 -1.498 21.377 1.00 94.56 206 GLU A O 1
ATOM 1683 N N . GLU A 1 207 ? -15.196 -0.974 23.067 1.00 90.75 207 GLU A N 1
ATOM 1684 C CA . GLU A 1 207 ? -14.221 -2.037 22.865 1.00 90.75 207 GLU A CA 1
ATOM 1685 C C . GLU A 1 207 ? -14.389 -3.043 24.000 1.00 90.75 207 GLU A C 1
ATOM 1687 O O . GLU A 1 207 ? -14.440 -2.665 25.169 1.00 90.75 207 GLU A O 1
ATOM 1692 N N . PHE A 1 208 ? -14.517 -4.320 23.655 1.00 88.50 208 PHE A N 1
ATOM 1693 C CA . PHE A 1 208 ? -14.684 -5.412 24.613 1.00 88.50 208 PHE A CA 1
ATOM 1694 C C . PHE A 1 208 ? -13.680 -6.521 24.303 1.00 88.50 208 PHE A C 1
ATOM 1696 O O . PHE A 1 208 ? -13.366 -6.741 23.133 1.00 88.50 208 PHE A O 1
ATOM 1703 N N . GLY A 1 209 ? -13.182 -7.227 25.323 1.00 88.38 209 GLY A N 1
ATOM 1704 C CA . GLY A 1 209 ? -12.112 -8.219 25.175 1.00 88.38 209 GLY A CA 1
ATOM 1705 C C . GLY A 1 209 ? -10.990 -8.012 26.189 1.00 88.38 209 GLY A C 1
ATOM 1706 O O . GLY A 1 209 ? -11.254 -7.848 27.375 1.00 88.38 209 GLY A O 1
ATOM 1707 N N . GLU A 1 210 ? -9.738 -8.020 25.727 1.00 73.69 210 GLU A N 1
ATOM 1708 C CA . GLU A 1 210 ? -8.559 -7.853 26.597 1.00 73.69 210 GLU A CA 1
ATOM 1709 C C . GLU A 1 210 ? -8.442 -6.461 27.236 1.00 73.69 210 GLU A C 1
ATOM 1711 O O . GLU A 1 210 ? -7.985 -6.336 28.373 1.00 73.69 210 GLU A O 1
ATOM 1716 N N . GLN A 1 211 ? -8.857 -5.413 26.519 1.00 70.94 211 GLN A N 1
ATOM 1717 C CA . GLN A 1 211 ? -8.937 -4.049 27.034 1.00 70.94 211 GLN A CA 1
ATOM 1718 C C . GLN A 1 211 ? -10.330 -3.495 26.775 1.00 70.94 211 GLN A C 1
ATOM 1720 O O . GLN A 1 211 ? -10.705 -3.217 25.638 1.00 70.94 211 GLN A O 1
ATOM 1725 N N . GLU A 1 212 ? -11.097 -3.354 27.851 1.00 86.38 212 GLU A N 1
ATOM 1726 C CA . GLU A 1 212 ? -12.430 -2.774 27.787 1.00 86.38 212 GLU A CA 1
ATOM 1727 C C . GLU A 1 212 ? -12.337 -1.250 27.833 1.00 86.38 212 GLU A C 1
ATOM 1729 O O . GLU A 1 212 ? -11.708 -0.670 28.723 1.00 86.38 212 GLU A O 1
ATOM 1734 N N . SER A 1 213 ? -12.962 -0.589 26.864 1.00 90.06 213 SER A N 1
ATOM 1735 C CA . SER A 1 213 ? -13.018 0.867 26.808 1.00 90.06 213 SER A CA 1
ATOM 1736 C C . SER A 1 213 ? -14.356 1.316 26.229 1.00 90.06 213 SER A C 1
ATOM 1738 O O . SER A 1 213 ? -14.906 0.673 25.336 1.00 90.06 213 SER A O 1
ATOM 1740 N N . VAL A 1 214 ? -14.905 2.415 26.755 1.00 90.19 214 VAL A N 1
ATOM 1741 C CA . VAL A 1 214 ? -16.127 3.022 26.209 1.00 90.19 214 VAL A CA 1
ATOM 1742 C C . VAL A 1 214 ? -15.951 4.531 25.987 1.00 90.19 214 VAL A C 1
ATOM 1744 O O . VAL A 1 214 ? -16.552 5.326 26.711 1.00 90.19 214 VAL A O 1
ATOM 1747 N N . PRO A 1 215 ? -15.090 4.971 25.045 1.00 90.62 215 PRO A N 1
ATOM 1748 C CA . PRO A 1 215 ? -15.012 6.378 24.675 1.00 90.62 215 PRO A CA 1
ATOM 1749 C C . PRO A 1 215 ? -16.369 6.946 24.243 1.00 90.62 215 PRO A C 1
ATOM 1751 O O . PRO A 1 215 ? -17.050 6.378 23.383 1.00 90.62 215 PRO A O 1
ATOM 1754 N N . GLU A 1 216 ? -16.728 8.098 24.812 1.00 94.62 216 GLU A N 1
ATOM 1755 C CA . GLU A 1 216 ? -17.864 8.905 24.367 1.00 94.62 216 GLU A CA 1
ATOM 1756 C C . GLU A 1 216 ? -17.389 9.990 23.398 1.00 94.62 216 GLU A C 1
ATOM 1758 O O . GLU A 1 216 ? -16.341 10.602 23.612 1.00 94.62 216 GLU A O 1
ATOM 1763 N N . PHE A 1 217 ? -18.177 10.264 22.361 1.00 94.69 217 PHE A N 1
ATOM 1764 C CA . PHE A 1 217 ? -17.907 11.351 21.420 1.00 94.69 217 PHE A CA 1
ATOM 1765 C C . PHE A 1 217 ? -18.799 12.549 21.734 1.00 94.69 217 PHE A C 1
ATOM 1767 O O . PHE A 1 217 ? -20.015 12.413 21.866 1.00 94.69 217 PHE A O 1
ATOM 1774 N N . ALA A 1 218 ? -18.207 13.735 21.840 1.00 91.56 218 ALA A N 1
ATOM 1775 C CA . ALA A 1 218 ? -18.922 14.962 22.171 1.00 91.56 218 ALA A CA 1
ATOM 1776 C C . ALA A 1 218 ? -19.690 15.529 20.970 1.00 91.56 218 ALA A C 1
ATOM 1778 O O . ALA A 1 218 ? -20.663 16.266 21.150 1.00 91.56 218 ALA A O 1
ATOM 1779 N N . THR A 1 219 ? -19.256 15.208 19.747 1.00 95.56 219 THR A N 1
ATOM 1780 C CA . THR A 1 219 ? -19.837 15.763 18.520 1.00 95.56 219 THR A CA 1
ATOM 1781 C C . THR A 1 219 ? -20.099 14.710 17.447 1.00 95.56 219 THR A C 1
ATOM 1783 O O . THR A 1 219 ? -19.446 13.669 17.374 1.00 95.56 219 THR A O 1
ATOM 1786 N N . ASP A 1 220 ? -21.038 15.024 16.551 1.00 96.19 220 ASP A N 1
ATOM 1787 C CA . ASP A 1 220 ? -21.314 14.232 15.348 1.00 96.19 220 ASP A CA 1
ATOM 1788 C C . ASP A 1 220 ? -20.065 14.083 14.468 1.00 96.19 220 ASP A C 1
ATOM 1790 O O . ASP A 1 220 ? -19.858 13.024 13.882 1.00 96.19 220 ASP A O 1
ATOM 1794 N N . GLN A 1 221 ? -19.217 15.116 14.400 1.00 96.12 221 GLN A N 1
ATOM 1795 C CA . GLN A 1 221 ? -18.002 15.089 13.587 1.00 96.12 221 GLN A CA 1
ATOM 1796 C C . GLN A 1 221 ? -16.968 14.104 14.139 1.00 96.12 221 GLN A C 1
ATOM 1798 O O . GLN A 1 221 ? -16.437 13.305 13.377 1.00 96.12 221 GLN A O 1
ATOM 1803 N N . GLU A 1 222 ? -16.740 14.094 15.455 1.00 94.75 222 GLU A N 1
ATOM 1804 C CA . GLU A 1 222 ? -15.832 13.128 16.092 1.00 94.75 222 GLU A CA 1
ATOM 1805 C C . GLU A 1 222 ? -16.264 11.681 15.821 1.00 94.75 222 GLU A C 1
ATOM 1807 O O . GLU A 1 222 ? -15.435 10.811 15.550 1.00 94.75 222 GLU A O 1
ATOM 1812 N N . MET A 1 223 ? -17.576 11.429 15.829 1.00 96.31 223 MET A N 1
ATOM 1813 C CA . MET A 1 223 ? -18.118 10.118 15.494 1.00 96.31 223 MET A CA 1
ATOM 1814 C C . MET A 1 223 ? -17.901 9.763 14.015 1.00 96.31 223 MET A C 1
ATOM 1816 O O . MET A 1 223 ? -17.526 8.634 13.698 1.00 96.31 223 MET A O 1
ATOM 1820 N N . ILE A 1 224 ? -18.113 10.713 13.100 1.00 97.06 224 ILE A N 1
ATOM 1821 C CA . ILE A 1 224 ? -17.850 10.541 11.664 1.00 97.06 224 ILE A CA 1
ATOM 1822 C C . ILE A 1 224 ? -16.377 10.217 11.406 1.00 97.06 224 ILE A C 1
ATOM 1824 O O . ILE A 1 224 ? -16.088 9.262 10.680 1.00 97.06 224 ILE A O 1
ATOM 1828 N N . ASP A 1 225 ? -15.460 10.945 12.038 1.00 92.81 225 ASP A N 1
ATOM 1829 C CA . ASP A 1 225 ? -14.019 10.723 11.909 1.00 92.81 225 ASP A CA 1
ATOM 1830 C C . ASP A 1 225 ? -13.633 9.336 12.444 1.00 92.81 225 ASP A C 1
ATOM 1832 O O . ASP A 1 225 ? -12.902 8.588 11.788 1.00 92.81 225 ASP A O 1
ATOM 1836 N N . CYS A 1 226 ? -14.209 8.935 13.584 1.00 93.00 226 CYS A N 1
ATOM 1837 C CA . CYS A 1 226 ? -14.011 7.603 14.148 1.00 93.00 226 CYS A CA 1
ATOM 1838 C C . CYS A 1 226 ? -14.507 6.493 13.209 1.00 93.00 226 CYS A C 1
ATOM 1840 O O . CYS A 1 226 ? -13.769 5.544 12.942 1.00 93.00 226 CYS A O 1
ATOM 1842 N N . ILE A 1 227 ? -15.723 6.606 12.660 1.00 94.50 227 ILE A N 1
ATOM 1843 C CA . ILE A 1 227 ? -16.274 5.630 11.702 1.00 94.50 227 ILE A CA 1
ATOM 1844 C C . ILE A 1 227 ? -15.392 5.553 10.451 1.00 94.50 227 ILE A C 1
ATOM 1846 O O . ILE A 1 227 ? -15.117 4.462 9.942 1.00 94.50 227 ILE A O 1
ATOM 1850 N N . ARG A 1 228 ? -14.930 6.705 9.956 1.00 92.00 228 ARG A N 1
ATOM 1851 C CA . ARG A 1 228 ? -14.075 6.777 8.773 1.00 92.00 228 ARG A CA 1
ATOM 1852 C C . ARG A 1 228 ? -12.740 6.075 8.989 1.00 92.00 228 ARG A C 1
ATOM 1854 O O . ARG A 1 228 ? -12.276 5.391 8.075 1.00 92.00 228 ARG A O 1
ATOM 1861 N N . GLN A 1 229 ? -12.150 6.231 10.173 1.00 87.69 229 GLN A N 1
ATOM 1862 C CA . GLN A 1 229 ? -10.931 5.537 10.581 1.00 87.69 229 GLN A CA 1
ATOM 1863 C C . GLN A 1 229 ? -11.181 4.036 10.776 1.00 87.69 229 GLN A C 1
ATOM 1865 O O . GLN A 1 229 ? -10.396 3.215 10.307 1.00 87.69 229 GLN A O 1
ATOM 1870 N N . PHE A 1 230 ? -12.301 3.672 11.407 1.00 88.88 230 PHE A N 1
ATOM 1871 C CA . PHE A 1 230 ? -12.697 2.286 11.663 1.00 88.88 230 PHE A CA 1
ATOM 1872 C C . PHE A 1 230 ? -12.815 1.461 10.373 1.00 88.88 230 PHE A C 1
ATOM 1874 O O . PHE A 1 230 ? -12.428 0.296 10.344 1.00 88.88 230 PHE A O 1
ATOM 1881 N N . TYR A 1 231 ? -13.291 2.079 9.289 1.00 86.81 231 TYR A N 1
ATOM 1882 C CA . TYR A 1 231 ? -13.409 1.451 7.972 1.00 86.81 231 TYR A CA 1
ATOM 1883 C C . TYR A 1 231 ? -12.309 1.843 6.981 1.00 86.81 231 TYR A C 1
ATOM 1885 O O . TYR A 1 231 ? -12.442 1.529 5.797 1.00 86.81 231 TYR A O 1
ATOM 1893 N N . ASP A 1 232 ? -11.227 2.504 7.404 1.00 82.00 232 ASP A N 1
ATOM 1894 C CA . ASP A 1 232 ? -10.227 3.017 6.457 1.00 82.00 232 ASP A CA 1
ATOM 1895 C C . ASP A 1 232 ? -9.608 1.907 5.604 1.00 82.00 232 ASP A C 1
ATOM 1897 O O . ASP A 1 232 ? -9.529 2.024 4.384 1.00 82.00 232 ASP A O 1
ATOM 1901 N N . TRP A 1 233 ? -9.271 0.785 6.236 1.00 75.25 233 TRP A N 1
ATOM 1902 C CA . TRP A 1 233 ? -8.760 -0.394 5.546 1.00 75.25 233 TRP A CA 1
ATOM 1903 C C . TRP A 1 233 ? -9.857 -1.143 4.772 1.00 75.25 233 TRP A C 1
ATOM 1905 O O . TRP A 1 233 ? -9.734 -1.414 3.576 1.00 75.25 233 TRP A O 1
ATOM 1915 N N . ASP A 1 234 ? -10.967 -1.451 5.444 1.00 79.44 234 ASP A N 1
ATOM 1916 C CA . ASP A 1 234 ? -12.014 -2.319 4.899 1.00 79.44 234 ASP A CA 1
ATOM 1917 C C . ASP A 1 234 ? -12.749 -1.712 3.698 1.00 79.44 234 ASP A C 1
ATOM 1919 O O . ASP A 1 234 ? -13.102 -2.433 2.767 1.00 79.44 234 ASP A O 1
ATOM 1923 N N . SER A 1 235 ? -12.955 -0.392 3.694 1.00 73.19 235 SER A N 1
ATOM 1924 C CA . SER A 1 235 ? -13.604 0.327 2.587 1.00 73.19 235 SER A CA 1
ATOM 1925 C C . SER A 1 235 ? -12.745 0.411 1.327 1.00 73.19 235 SER A C 1
ATOM 1927 O O . SER A 1 235 ? -13.254 0.750 0.261 1.00 73.19 235 SER A O 1
ATOM 1929 N N . ARG A 1 236 ? -11.449 0.096 1.432 1.00 70.44 236 ARG A N 1
ATOM 1930 C CA . ARG A 1 236 ? -10.486 0.206 0.332 1.00 70.44 236 ARG A CA 1
ATOM 1931 C C . ARG A 1 236 ? -10.074 -1.145 -0.245 1.00 70.44 236 ARG A C 1
ATOM 1933 O O . ARG A 1 236 ? -9.572 -1.174 -1.362 1.00 70.44 236 ARG A O 1
ATOM 1940 N N . LYS A 1 237 ? -10.320 -2.259 0.457 1.00 66.38 237 LYS A N 1
ATOM 1941 C CA . LYS A 1 237 ? -9.776 -3.587 0.105 1.00 66.38 237 LYS A CA 1
ATOM 1942 C C . LYS A 1 237 ? -10.171 -4.110 -1.285 1.00 66.38 237 LYS A C 1
ATOM 1944 O O . LYS A 1 237 ? -9.368 -4.783 -1.921 1.00 66.38 237 LYS A O 1
ATOM 1949 N N . GLU A 1 238 ? -11.371 -3.775 -1.768 1.00 57.66 238 GLU A N 1
ATOM 1950 C CA . GLU A 1 238 ? -11.897 -4.255 -3.062 1.00 57.66 238 GLU A CA 1
ATOM 1951 C C . GLU A 1 238 ? -11.682 -3.262 -4.223 1.00 57.66 238 GLU A C 1
ATOM 1953 O O . GLU A 1 238 ? -11.671 -3.659 -5.386 1.00 57.66 238 GLU A O 1
ATOM 1958 N N . SER A 1 239 ? -11.510 -1.966 -3.931 1.00 54.50 239 SER A N 1
ATOM 1959 C CA . SER A 1 239 ? -11.397 -0.876 -4.925 1.00 54.50 239 SER A CA 1
ATOM 1960 C C . SER A 1 239 ? -9.972 -0.358 -5.126 1.00 54.50 239 SER A C 1
ATOM 1962 O O . SER A 1 239 ? -9.717 0.529 -5.940 1.00 54.50 239 SER A O 1
ATOM 1964 N N . TYR A 1 240 ? -9.040 -0.906 -4.364 1.00 41.66 240 TYR A N 1
ATOM 1965 C CA . TYR A 1 240 ? -7.610 -0.697 -4.485 1.00 41.66 240 TYR A CA 1
ATOM 1966 C C . TYR A 1 240 ? -7.156 -0.890 -5.963 1.00 41.66 240 TYR A C 1
ATOM 1968 O O . TYR A 1 240 ? -7.695 -1.812 -6.586 1.00 41.66 240 TYR A O 1
ATOM 1976 N N . PRO A 1 241 ? -6.243 -0.080 -6.583 1.00 41.34 241 PRO A N 1
ATOM 1977 C CA . PRO A 1 241 ? -5.291 0.898 -6.028 1.00 41.34 241 PRO A CA 1
ATOM 1978 C C . PRO A 1 241 ? -5.891 2.267 -5.800 1.00 41.34 241 PRO A C 1
ATOM 1980 O O . PRO A 1 241 ? -5.218 3.191 -5.352 1.00 41.34 241 PRO A O 1
ATOM 1983 N N . HIS A 1 242 ? -7.138 2.448 -6.199 1.00 58.97 242 HIS A N 1
ATOM 1984 C CA . HIS A 1 242 ? -7.755 3.740 -6.099 1.00 58.97 242 HIS A CA 1
ATOM 1985 C C . HIS A 1 242 ? -7.940 4.010 -4.611 1.00 58.97 242 HIS A C 1
ATOM 1987 O O . HIS A 1 242 ? -8.421 3.139 -3.887 1.00 58.97 242 HIS A O 1
ATOM 1993 N N . LYS A 1 243 ? -7.590 5.217 -4.150 1.00 62.59 243 LYS A N 1
ATOM 1994 C CA . LYS A 1 243 ? -8.343 5.792 -3.039 1.00 62.59 243 LYS A CA 1
ATOM 1995 C C . LYS A 1 243 ? -9.772 5.828 -3.583 1.00 62.59 243 LYS A C 1
ATOM 1997 O O . LYS A 1 243 ? -10.000 6.601 -4.518 1.00 62.59 243 LYS A O 1
ATOM 2002 N N . PRO A 1 244 ? -10.680 4.922 -3.160 1.00 70.50 244 PRO A N 1
ATOM 2003 C CA . PRO A 1 244 ? -12.052 5.012 -3.612 1.00 70.50 244 PRO A CA 1
ATOM 2004 C C . PRO A 1 244 ? -12.496 6.438 -3.352 1.00 70.50 244 PRO A C 1
ATOM 2006 O O . PRO A 1 244 ? -12.161 7.004 -2.305 1.00 70.50 244 PRO A O 1
ATOM 2009 N N . ALA A 1 245 ? -13.187 6.996 -4.341 1.00 78.56 245 ALA A N 1
ATOM 2010 C CA . ALA A 1 245 ? -13.943 8.219 -4.181 1.00 78.56 245 ALA A CA 1
ATOM 2011 C C . ALA A 1 245 ? -14.558 8.209 -2.774 1.00 78.56 245 ALA A C 1
ATOM 2013 O O . ALA A 1 245 ? -15.165 7.209 -2.377 1.00 78.56 245 ALA A O 1
ATOM 2014 N N . GLU A 1 246 ? -14.337 9.255 -1.987 1.00 85.50 246 GLU A N 1
ATOM 2015 C CA . GLU A 1 246 ? -14.821 9.341 -0.616 1.00 85.50 246 GLU A CA 1
ATOM 2016 C C . GLU A 1 246 ? -16.344 9.117 -0.589 1.00 85.50 246 GLU A C 1
ATOM 2018 O O . GLU A 1 246 ? -16.871 8.484 0.322 1.00 85.50 246 GLU A O 1
ATOM 2023 N N . LEU A 1 247 ? -17.048 9.481 -1.666 1.00 84.56 247 LEU A N 1
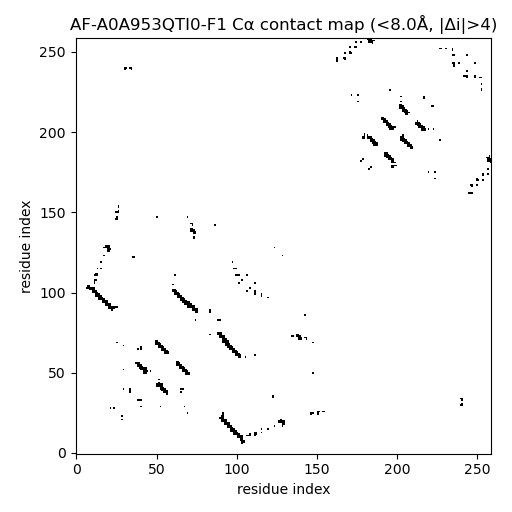ATOM 2024 C CA . LEU A 1 247 ? -18.443 9.099 -1.884 1.00 84.56 247 LEU A CA 1
ATOM 2025 C C . LEU A 1 247 ? -18.687 7.577 -1.838 1.00 84.56 247 LEU A C 1
ATOM 2027 O O . LEU A 1 247 ? -19.613 7.117 -1.170 1.00 84.56 247 LEU A O 1
ATOM 2031 N N . GLU A 1 248 ? -17.878 6.782 -2.533 1.00 83.12 248 GLU A N 1
ATOM 2032 C CA . GLU A 1 248 ? -17.988 5.318 -2.545 1.00 83.12 248 GLU A CA 1
ATOM 2033 C C . GLU A 1 248 ? -17.599 4.706 -1.194 1.00 83.12 248 GLU A C 1
ATOM 2035 O O . GLU A 1 248 ? -18.239 3.753 -0.746 1.00 83.12 248 GLU A O 1
ATOM 2040 N N . VAL A 1 249 ? -16.629 5.303 -0.490 1.00 88.25 249 VAL A N 1
ATOM 2041 C CA . VAL A 1 249 ? -16.304 4.927 0.896 1.00 88.25 249 VAL A CA 1
ATOM 2042 C C . VAL A 1 249 ? -17.529 5.074 1.790 1.00 88.25 249 VAL A C 1
ATOM 2044 O O . VAL A 1 249 ? -17.894 4.138 2.501 1.00 88.25 249 VAL A O 1
ATOM 2047 N N . TRP A 1 250 ? -18.202 6.223 1.736 1.00 91.88 250 TRP A N 1
ATOM 2048 C CA . TRP A 1 250 ? -19.373 6.473 2.573 1.00 91.88 250 TRP A CA 1
ATOM 2049 C C . TRP A 1 250 ? -20.576 5.606 2.196 1.00 91.88 250 TRP A C 1
ATOM 2051 O O . TRP A 1 250 ? -21.309 5.182 3.090 1.00 91.88 250 TRP A O 1
ATOM 2061 N N . LYS A 1 251 ? -20.750 5.254 0.914 1.00 88.69 251 LYS A N 1
ATOM 2062 C CA . LYS A 1 251 ? -21.748 4.252 0.495 1.00 88.69 251 LYS A CA 1
ATOM 2063 C C . LYS A 1 251 ? -21.439 2.874 1.079 1.00 88.69 251 LYS A C 1
ATOM 2065 O O . LYS A 1 251 ? -22.341 2.218 1.600 1.00 88.69 251 LYS A O 1
ATOM 2070 N N . TYR A 1 252 ? -20.175 2.446 1.028 1.00 88.69 252 TYR A N 1
ATOM 2071 C CA . TYR A 1 252 ? -19.748 1.188 1.640 1.00 88.69 252 TYR A CA 1
ATOM 2072 C C . TYR A 1 252 ? -20.013 1.190 3.147 1.00 88.69 252 TYR A C 1
ATOM 2074 O O . TYR A 1 252 ? -20.669 0.275 3.642 1.00 88.69 252 TYR A O 1
ATOM 2082 N N . ILE A 1 253 ? -19.564 2.233 3.858 1.00 92.06 253 ILE A N 1
ATOM 2083 C CA . ILE A 1 253 ? -19.778 2.406 5.302 1.00 92.06 253 I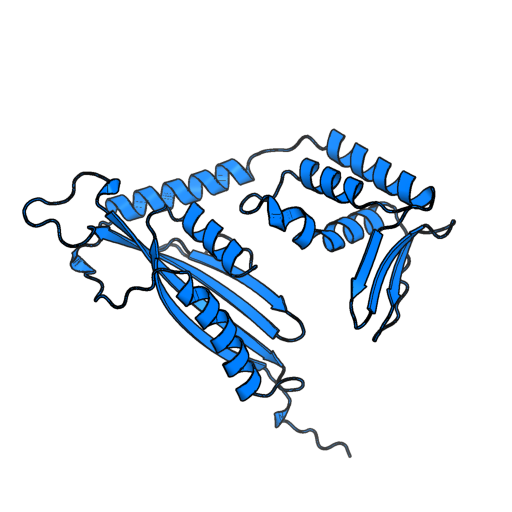LE A CA 1
ATOM 2084 C C . ILE A 1 253 ? -21.270 2.324 5.625 1.00 92.06 253 ILE A C 1
ATOM 2086 O O . ILE A 1 253 ? -21.662 1.551 6.492 1.00 92.06 253 ILE A O 1
ATOM 2090 N N . GLN A 1 254 ? -22.122 3.052 4.900 1.00 92.69 254 GLN A N 1
ATOM 2091 C CA . GLN A 1 254 ? -23.569 2.987 5.099 1.00 92.69 254 GLN A CA 1
ATOM 2092 C C . GLN A 1 254 ? -24.112 1.556 4.946 1.00 92.69 254 GLN A C 1
ATOM 2094 O O . GLN A 1 254 ? -24.931 1.121 5.758 1.00 92.69 254 GLN A O 1
ATOM 2099 N N . GLY A 1 255 ? -23.631 0.804 3.953 1.00 90.00 255 GLY A N 1
ATOM 2100 C CA . GLY A 1 255 ? -23.994 -0.599 3.741 1.00 90.00 255 GLY A CA 1
ATOM 2101 C C . GLY A 1 255 ? -23.574 -1.547 4.872 1.00 90.00 255 GLY A C 1
ATOM 2102 O O . GLY A 1 255 ? -24.134 -2.636 4.983 1.00 90.00 255 GLY A O 1
ATOM 2103 N N . GLN A 1 256 ? -22.634 -1.146 5.736 1.00 92.25 256 GLN A N 1
ATOM 2104 C CA . GLN A 1 256 ? -22.198 -1.939 6.891 1.00 92.25 256 GLN A CA 1
ATOM 2105 C C . GLN A 1 256 ? -23.056 -1.739 8.149 1.00 92.25 256 GLN A C 1
ATOM 2107 O O . GLN A 1 256 ? -22.833 -2.438 9.141 1.00 92.25 256 GLN A O 1
ATOM 2112 N N . LEU A 1 257 ? -24.026 -0.817 8.140 1.00 91.44 257 LEU A N 1
ATOM 2113 C CA . LEU A 1 257 ? -24.920 -0.584 9.278 1.00 91.44 257 LEU A CA 1
ATOM 2114 C C . LEU A 1 257 ? -25.753 -1.833 9.589 1.00 91.44 257 LEU A C 1
ATOM 2116 O O . LEU A 1 257 ? -26.440 -2.367 8.717 1.00 91.44 257 LEU A O 1
ATOM 2120 N N . ARG A 1 258 ? -25.759 -2.258 10.855 1.00 86.56 258 ARG A N 1
ATOM 2121 C CA . ARG A 1 258 ? -26.519 -3.428 11.322 1.00 86.56 258 ARG A CA 1
ATOM 2122 C C . ARG A 1 258 ? -27.595 -3.010 12.322 1.00 86.56 258 ARG A C 1
ATOM 2124 O O . ARG A 1 258 ? -27.344 -2.135 13.150 1.00 86.56 258 ARG A O 1
ATOM 2131 N N . GLY A 1 259 ? -28.774 -3.623 12.208 1.00 76.44 259 GLY A N 1
ATOM 2132 C CA . GLY A 1 259 ? -29.869 -3.557 13.184 1.00 76.44 259 GLY A CA 1
ATOM 2133 C C . GLY A 1 259 ? -29.897 -4.796 14.065 1.00 76.44 259 GLY A C 1
ATOM 2134 O O . GLY A 1 259 ? -29.400 -5.850 13.600 1.00 76.44 259 GLY A O 1
#